Protein 1IX2 (pdb70)

Solvent-accessible surface area: 11248 Å² total

CATH classification: 2.60.40.1220

Structure (mmCIF, N/CA/C/O backbone):
data_1IX2
#
_entry.id   1IX2
#
_cell.length_a   107.650
_cell.length_b   107.650
_cell.length_c   107.650
_cell.angle_alpha   90.00
_cell.angle_beta   90.00
_cell.angle_gamma   90.00
#
_symmetry.space_group_name_H-M   'I 2 3'
#
loop_
_entity.id
_entity.type
_entity.pdbx_description
1 polymer 'PcoC copper resistance protein'
2 water water
#
loop_
_atom_site.group_PDB
_atom_site.id
_atom_site.type_symbol
_atom_site.label_atom_id
_atom_site.label_alt_id
_atom_site.label_comp_id
_atom_site.label_asym_id
_atom_site.label_entity_id
_atom_site.label_seq_id
_atom_site.pdbx_PDB_ins_code
_atom_site.Cartn_x
_atom_site.Cartn_y
_atom_site.Cartn_z
_atom_site.occupancy
_atom_site.B_iso_or_equiv
_atom_site.auth_seq_id
_atom_site.auth_comp_id
_atom_site.auth_asym_id
_atom_site.auth_atom_id
_atom_site.pdbx_PDB_model_num
ATOM 1 N N . PRO A 1 3 ? 47.261 48.573 8.615 1.00 35.15 3 PRO A N 1
ATOM 2 C CA . PRO A 1 3 ? 47.110 48.402 10.078 1.00 33.71 3 PRO A CA 1
ATOM 3 C C . PRO A 1 3 ? 48.412 47.928 10.723 1.00 32.39 3 PRO A C 1
ATOM 4 O O . PRO A 1 3 ? 48.867 46.814 10.473 1.00 32.55 3 PRO A O 1
ATOM 8 N N . GLU A 1 4 ? 49.008 48.779 11.551 1.00 29.76 4 GLU A N 1
ATOM 9 C CA . GLU A 1 4 ? 50.250 48.437 12.233 1.00 28.69 4 GLU A CA 1
ATOM 10 C C . GLU A 1 4 ? 50.202 48.908 13.683 1.00 25.18 4 GLU A C 1
ATOM 11 O O . GLU A 1 4 ? 49.680 49.983 13.976 1.00 22.77 4 GLU A O 1
ATOM 17 N N . LEU A 1 5 ? 50.739 48.102 14.592 1.00 22.81 5 LEU A N 1
ATOM 18 C CA . LEU A 1 5 ? 50.747 48.467 16.005 1.00 22.45 5 LEU A CA 1
ATOM 19 C C . LEU A 1 5 ? 51.795 49.546 16.274 1.00 23.05 5 LEU A C 1
ATOM 20 O O . LEU A 1 5 ? 52.992 49.301 16.120 1.00 24.60 5 LEU A O 1
ATOM 25 N N . LYS A 1 6 ? 51.344 50.735 16.667 1.00 20.93 6 LYS A N 1
ATOM 26 C CA . LYS A 1 6 ? 52.257 51.838 16.969 1.00 21.03 6 LYS A CA 1
ATOM 27 C C . LYS A 1 6 ? 52.817 51.714 18.377 1.00 21.24 6 LYS A C 1
ATOM 28 O O . LYS A 1 6 ? 54.007 51.933 18.606 1.00 20.90 6 LYS A O 1
ATOM 34 N N . SER A 1 7 ? 51.957 51.375 19.331 1.00 18.19 7 SER A N 1
ATOM 35 C CA . SER A 1 7 ? 52.408 51.218 20.701 1.00 19.01 7 SER A CA 1
ATOM 36 C C . SER A 1 7 ? 51.410 50.431 21.530 1.00 17.89 7 SER A C 1
ATOM 37 O O . SER A 1 7 ? 50.276 50.192 21.113 1.00 16.94 7 SER A O 1
ATOM 40 N N . SER A 1 8 ? 51.848 50.031 22.712 1.00 19.14 8 SER A N 1
ATOM 41 C CA . SER A 1 8 ? 51.000 49.290 23.624 1.00 20.13 8 SER A CA 1
ATOM 42 C C . SER A 1 8 ? 51.368 49.663 25.050 1.00 20.13 8 SER A C 1
ATOM 43 O O . SER A 1 8 ? 52.494 50.086 25.334 1.00 20.15 8 SER A O 1
ATOM 46 N N . VAL A 1 9 ? 50.396 49.535 25.940 1.00 20.20 9 VAL A N 1
ATOM 47 C CA . VAL A 1 9 ? 50.596 49.812 27.354 1.00 20.26 9 VAL A CA 1
ATOM 48 C C . VAL A 1 9 ? 49.869 48.675 28.061 1.00 20.69 9 VAL A C 1
ATOM 49 O O . VAL A 1 9 ? 48.649 48.570 27.969 1.00 20.57 9 VAL A O 1
ATOM 53 N N . PRO A 1 10 ? 50.606 47.790 28.756 1.00 21.17 10 PRO A N 1
ATOM 54 C CA . PRO A 1 10 ? 52.057 47.732 28.959 1.00 21.18 10 PRO A CA 1
ATOM 55 C C . PRO A 1 10 ? 52.869 47.632 27.676 1.00 21.51 10 PRO A C 1
ATOM 56 O O . PRO A 1 10 ? 52.432 47.044 26.686 1.00 20.19 10 PRO A O 1
ATOM 60 N N . GLN A 1 11 ? 54.068 48.199 27.720 1.00 22.30 11 GLN A N 1
ATOM 61 C CA . GLN A 1 11 ? 54.984 48.178 26.593 1.00 24.05 11 GLN A CA 1
ATOM 62 C C . GLN A 1 11 ? 55.543 46.763 26.445 1.00 22.65 11 GLN A C 1
ATOM 63 O O . GLN A 1 11 ? 55.699 46.044 27.433 1.00 22.03 11 GLN A O 1
ATOM 69 N N . ALA A 1 12 ? 55.833 46.362 25.213 1.00 23.55 12 ALA A N 1
ATOM 70 C CA . ALA A 1 12 ? 56.376 45.034 24.956 1.00 23.89 12 ALA A CA 1
ATOM 71 C C . ALA A 1 12 ? 57.660 44.794 25.747 1.00 25.32 12 ALA A C 1
ATOM 72 O O . ALA A 1 12 ? 58.528 45.663 25.821 1.00 24.10 12 ALA A O 1
ATOM 74 N N . ASP A 1 13 ? 57.759 43.609 26.342 1.00 26.14 13 ASP A N 1
ATOM 75 C CA . ASP A 1 13 ? 58.923 43.206 27.123 1.00 28.15 13 ASP A CA 1
ATOM 76 C C . ASP A 1 13 ? 59.116 43.992 28.417 1.00 27.69 13 ASP A C 1
ATOM 77 O O . ASP A 1 13 ? 60.184 43.934 29.028 1.00 29.24 13 ASP A O 1
ATOM 82 N N . SER A 1 1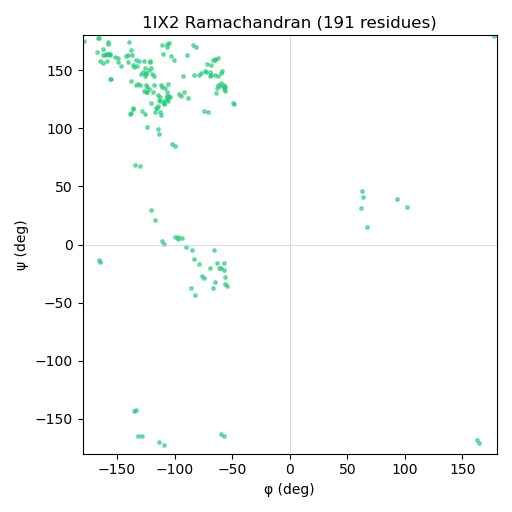4 ? 58.088 44.717 28.843 1.00 26.48 14 SER A N 1
ATOM 83 C CA . SER A 1 14 ? 58.186 45.494 30.072 1.00 25.34 14 SER A CA 1
ATOM 84 C C . SER A 1 14 ? 57.772 44.663 31.280 1.00 24.69 14 SER A C 1
ATOM 85 O O . SER A 1 14 ? 57.149 43.610 31.141 1.00 23.38 14 SER A O 1
ATOM 88 N N . ALA A 1 15 ? 58.139 45.141 32.464 1.00 24.64 15 ALA A N 1
ATOM 89 C CA . ALA A 1 15 ? 57.796 44.481 33.717 1.00 25.91 15 ALA A CA 1
ATOM 90 C C . ALA A 1 15 ? 57.100 45.545 34.555 1.00 27.40 15 ALA A C 1
ATOM 91 O O . ALA A 1 15 ? 57.723 46.523 34.974 1.00 28.62 15 ALA A O 1
ATOM 93 N N . VAL A 1 16 ? 55.807 45.362 34.792 1.00 25.96 16 VAL A N 1
ATOM 94 C CA . VAL A 1 16 ? 55.046 46.344 35.550 1.00 26.02 16 VAL A CA 1
ATOM 95 C C . VAL A 1 16 ? 54.060 45.737 36.530 1.00 24.50 16 VAL A C 1
ATOM 96 O O . VAL A 1 16 ? 53.880 44.522 36.577 1.00 21.35 16 VAL A O 1
ATOM 100 N N . ALA A 1 17 ? 53.429 46.599 37.321 1.00 24.20 17 ALA A N 1
ATOM 101 C CA . ALA A 1 17 ? 52.427 46.152 38.274 1.00 24.49 17 ALA A CA 1
ATOM 102 C C . ALA A 1 17 ? 51.253 45.686 37.423 1.00 23.57 17 ALA A C 1
ATOM 103 O O . ALA A 1 17 ? 51.093 46.136 36.291 1.00 24.09 17 ALA A O 1
ATOM 105 N N . ALA A 1 18 ? 50.437 44.782 37.951 1.00 22.82 18 ALA A N 1
ATOM 106 C CA . ALA A 1 18 ? 49.294 44.284 37.193 1.00 22.16 18 ALA A CA 1
ATOM 107 C C . ALA A 1 18 ? 48.498 45.451 36.608 1.00 22.29 18 ALA A C 1
ATOM 108 O O . ALA A 1 18 ? 48.032 46.323 37.341 1.00 22.94 18 ALA A O 1
ATOM 110 N N . PRO A 1 19 ? 48.342 45.486 35.274 1.00 21.79 19 PRO A N 1
ATOM 111 C CA . PRO A 1 19 ? 47.594 46.565 34.622 1.00 21.45 19 PRO A CA 1
ATOM 112 C C . PRO A 1 19 ? 46.080 46.397 34.758 1.00 20.97 19 PRO A C 1
ATOM 113 O O . PRO A 1 19 ? 45.575 45.276 34.812 1.00 22.57 19 PRO A O 1
ATOM 117 N N . GLU A 1 20 ? 45.362 47.514 34.824 1.00 20.53 20 GLU A N 1
ATOM 118 C CA . GLU A 1 20 ? 43.912 47.462 34.932 1.00 20.67 20 GLU A CA 1
ATOM 119 C C . GLU A 1 20 ? 43.341 47.124 33.565 1.00 19.71 20 GLU A C 1
ATOM 120 O O . GLU A 1 20 ? 42.261 46.554 33.449 1.00 19.29 20 GLU A O 1
ATOM 126 N N . LYS A 1 21 ? 44.088 47.482 32.529 1.00 19.71 21 LYS A N 1
ATOM 127 C CA . LYS A 1 21 ? 43.688 47.205 31.161 1.00 20.15 21 LYS A CA 1
ATOM 128 C C . LYS A 1 21 ? 44.903 47.270 30.250 1.00 18.87 21 LYS A C 1
ATOM 129 O O . LYS A 1 21 ? 45.948 47.805 30.628 1.00 18.29 21 LYS A O 1
ATOM 135 N N . ILE A 1 22 ? 44.766 46.700 29.060 1.00 16.82 22 ILE A N 1
ATOM 136 C CA . ILE A 1 22 ? 45.844 46.698 28.085 1.00 16.94 22 ILE A CA 1
ATOM 137 C C . ILE A 1 22 ? 45.393 47.559 26.918 1.00 16.77 22 ILE A C 1
ATOM 138 O O . ILE A 1 22 ? 44.346 47.309 26.334 1.00 16.19 22 ILE A O 1
ATOM 143 N N . GLN A 1 23 ? 46.188 48.571 26.585 1.00 16.01 23 GLN A N 1
ATOM 144 C CA . GLN A 1 23 ? 45.858 49.468 25.485 1.00 16.90 23 GLN A CA 1
ATOM 145 C C . GLN A 1 23 ? 46.705 49.177 24.254 1.00 15.40 23 GLN A C 1
ATOM 146 O O . GLN A 1 23 ? 47.933 49.114 24.337 1.00 17.17 23 GLN A O 1
ATOM 152 N N . LEU A 1 24 ? 46.036 48.987 23.119 1.00 13.89 24 LEU A N 1
ATOM 153 C CA . LEU A 1 24 ? 46.701 48.720 21.849 1.00 14.50 24 LEU A CA 1
ATOM 154 C C . LEU A 1 24 ? 46.418 49.897 20.921 1.00 14.65 24 LEU A C 1
ATOM 155 O O . LEU A 1 24 ? 45.269 50.151 20.571 1.00 15.83 24 LEU A O 1
ATOM 160 N N . ASN A 1 25 ? 47.470 50.604 20.522 1.00 15.12 25 ASN A N 1
ATOM 161 C CA . ASN A 1 25 ? 47.325 51.771 19.655 1.00 15.18 25 ASN A CA 1
ATOM 162 C C . ASN A 1 25 ? 47.852 51.493 18.258 1.00 16.26 25 ASN A C 1
ATOM 163 O O . ASN A 1 25 ? 49.025 51.160 18.084 1.00 17.18 25 ASN A O 1
ATOM 168 N N . PHE A 1 26 ? 46.982 51.634 17.263 1.00 15.05 26 PHE A N 1
ATOM 169 C CA . PHE A 1 26 ? 47.363 51.374 15.879 1.00 16.38 26 PHE A CA 1
ATOM 170 C C . PHE A 1 26 ? 47.534 52.622 15.016 1.00 18.27 26 PHE A C 1
ATOM 171 O O . PHE A 1 26 ? 47.180 53.732 15.418 1.00 17.34 26 PHE A O 1
ATOM 179 N N . SER A 1 27 ? 48.084 52.417 13.823 1.00 20.16 27 SER A N 1
ATOM 180 C CA . SER A 1 27 ? 48.353 53.500 12.884 1.00 21.66 27 SER A CA 1
ATOM 181 C C . SER A 1 27 ? 47.143 54.005 12.104 1.00 23.75 27 SER A C 1
ATOM 182 O O . SER A 1 27 ? 47.190 55.090 11.521 1.00 24.93 27 SER A O 1
ATOM 185 N N . GLU A 1 28 ? 46.069 53.223 12.081 1.00 23.52 28 GLU A N 1
ATOM 186 C CA . GLU A 1 28 ? 44.867 53.618 11.358 1.00 24.46 28 GLU A CA 1
ATOM 187 C C . GLU A 1 28 ? 43.613 53.327 12.167 1.00 23.29 28 GLU A C 1
ATOM 188 O O . GLU A 1 28 ? 43.648 52.559 13.128 1.00 21.19 28 GLU A O 1
ATOM 194 N N . ASN A 1 29 ? 42.506 53.949 11.778 1.00 22.22 29 ASN A N 1
ATOM 195 C CA . ASN A 1 29 ? 41.245 53.743 12.475 1.00 21.94 29 ASN A CA 1
ATOM 196 C C . ASN A 1 29 ? 40.821 52.292 12.330 1.00 20.94 29 ASN A C 1
ATOM 197 O O . ASN A 1 29 ? 40.794 51.744 11.227 1.00 22.19 29 ASN A O 1
ATOM 202 N N . LEU A 1 30 ? 40.487 51.679 13.458 1.00 20.94 30 LEU A N 1
ATOM 203 C CA . LEU A 1 30 ? 40.089 50.282 13.489 1.00 20.28 30 LEU A CA 1
ATOM 204 C C . LEU A 1 30 ? 38.641 49.984 13.161 1.00 21.32 30 LEU A C 1
ATOM 205 O O . LEU A 1 30 ? 37.739 50.757 13.478 1.00 23.47 30 LEU A O 1
ATOM 210 N N . THR A 1 31 ? 38.439 48.845 12.514 1.00 17.77 31 THR A N 1
ATOM 211 C CA . THR A 1 31 ? 37.103 48.351 12.225 1.00 18.35 31 THR A CA 1
ATOM 212 C C . THR A 1 31 ? 37.056 47.306 13.331 1.00 16.87 31 THR A C 1
ATOM 213 O O . THR A 1 31 ? 37.424 46.147 13.134 1.00 16.47 31 THR A O 1
ATOM 217 N N . VAL A 1 32 ? 36.642 47.750 14.511 1.00 17.73 32 VAL A N 1
ATOM 218 C CA . VAL A 1 32 ? 36.598 46.904 15.693 1.00 17.10 32 VAL A CA 1
ATOM 219 C C . VAL A 1 32 ? 35.775 45.625 15.572 1.00 16.35 32 VAL A C 1
ATOM 220 O O . VAL A 1 32 ? 36.144 44.604 16.146 1.00 17.48 32 VAL A O 1
ATOM 224 N N . LYS A 1 33 ? 34.682 45.663 14.817 1.00 16.91 33 LYS A N 1
ATOM 225 C CA . LYS A 1 33 ? 33.840 44.478 14.667 1.00 17.25 33 LYS A CA 1
ATOM 226 C C . LYS A 1 33 ? 34.578 43.306 14.018 1.00 17.78 33 LYS A C 1
ATOM 227 O O . LYS A 1 33 ? 34.163 42.154 14.152 1.00 18.96 33 LYS A O 1
ATOM 233 N N . PHE A 1 34 ? 35.671 43.607 13.320 1.00 17.11 34 PHE A N 1
ATOM 234 C CA . PHE A 1 34 ? 36.478 42.594 12.641 1.00 17.68 34 PHE A CA 1
ATOM 235 C C . PHE A 1 34 ? 37.821 42.395 13.344 1.00 17.84 34 PHE A C 1
ATOM 236 O O . PHE A 1 34 ? 38.644 41.590 12.900 1.00 19.78 34 PHE A O 1
ATOM 244 N N . SER A 1 35 ? 38.044 43.131 14.430 1.00 16.49 35 SER A N 1
ATOM 245 C CA . SER A 1 35 ? 39.301 43.041 15.165 1.00 17.96 35 SER A CA 1
ATOM 246 C C . SER A 1 35 ? 39.128 42.255 16.458 1.00 18.29 35 SER A C 1
ATOM 247 O O . SER A 1 35 ? 38.011 41.885 16.825 1.00 20.09 35 SER A O 1
ATOM 250 N N . GLY A 1 36 ? 40.234 41.994 17.148 1.00 17.49 36 GLY A N 1
ATOM 251 C CA . GLY A 1 36 ? 40.144 41.252 18.392 1.00 16.90 36 GLY A CA 1
ATOM 252 C C . GLY A 1 36 ? 41.482 41.072 19.074 1.00 16.33 36 GLY A C 1
ATOM 253 O O . GLY A 1 36 ? 42.521 41.454 18.541 1.00 16.73 36 GLY A O 1
ATOM 254 N N . ALA A 1 37 ? 41.454 40.488 20.266 1.00 16.53 37 ALA A N 1
ATOM 255 C CA . ALA A 1 37 ? 42.677 40.258 21.014 1.00 17.65 37 ALA A CA 1
ATOM 256 C C . ALA A 1 37 ? 42.432 39.225 22.099 1.00 18.70 37 ALA A C 1
ATOM 257 O O . ALA A 1 37 ? 41.297 39.017 22.536 1.00 20.39 37 ALA A O 1
ATOM 259 N N . LYS A 1 38 ? 43.503 38.561 22.513 1.00 18.24 38 LYS A N 1
ATOM 260 C CA . LYS A 1 38 ? 43.409 37.564 23.566 1.00 20.10 38 LYS A CA 1
ATOM 261 C C . LYS A 1 38 ? 44.626 37.692 24.470 1.00 18.74 38 LYS A C 1
ATOM 262 O O . LYS A 1 38 ? 45.667 38.219 24.067 1.00 18.98 38 LYS A O 1
ATOM 268 N N . LEU A 1 39 ? 44.476 37.221 25.701 1.00 17.52 39 LEU A N 1
ATOM 269 C CA . LEU A 1 39 ? 45.534 37.288 26.693 1.00 16.09 39 LEU A CA 1
ATOM 270 C C . LEU A 1 39 ? 45.806 35.889 27.221 1.00 16.75 39 LEU A C 1
ATOM 271 O O . LEU A 1 39 ? 44.872 35.132 27.487 1.00 17.24 39 LEU A O 1
ATOM 276 N N . THR A 1 40 ? 47.084 35.551 27.369 1.00 14.19 40 THR A N 1
ATOM 277 C CA . THR A 1 40 ? 47.470 34.232 27.867 1.00 15.27 40 THR A CA 1
ATOM 278 C C . THR A 1 40 ? 48.577 34.357 28.908 1.00 14.98 40 THR A C 1
ATOM 279 O O . THR A 1 40 ? 49.512 35.139 28.729 1.00 15.98 40 THR A O 1
ATOM 291 N N . THR A 1 42 ? 51.614 32.757 30.123 1.00 15.48 42 THR A N 1
ATOM 292 C CA . THR A 1 42 ? 52.538 31.717 29.686 1.00 16.59 42 THR A CA 1
ATOM 293 C C . THR A 1 42 ? 53.487 31.212 30.761 1.00 16.72 42 THR A C 1
ATOM 294 O O . THR A 1 42 ? 54.128 30.177 30.586 1.00 19.88 42 THR A O 1
ATOM 298 N N . GLY A 1 43 ? 53.574 31.936 31.871 1.00 16.75 43 GLY A N 1
ATOM 299 C CA . GLY A 1 43 ? 54.454 31.523 32.948 1.00 16.91 43 GLY A CA 1
ATOM 300 C C . GLY A 1 43 ? 54.051 32.114 34.281 1.00 15.24 43 GLY A C 1
ATOM 301 O O . GLY A 1 43 ? 53.483 33.200 34.341 1.00 16.08 43 GLY A O 1
ATOM 310 N N . LYS A 1 45 ? 55.332 31.623 38.746 1.00 16.23 45 LYS A N 1
ATOM 311 C CA . LYS A 1 45 ? 56.109 30.896 39.742 1.00 19.37 45 LYS A CA 1
ATOM 312 C C . LYS A 1 45 ? 55.228 29.797 40.324 1.00 18.71 45 LYS A C 1
ATOM 313 O O . LYS A 1 45 ? 54.074 30.042 40.689 1.00 19.93 45 LYS A O 1
ATOM 319 N N . GLY A 1 46 ? 55.767 28.581 40.385 1.00 17.05 46 GLY A N 1
ATOM 320 C CA . GLY A 1 46 ? 55.014 27.464 40.926 1.00 18.12 46 GLY A CA 1
ATOM 321 C C . GLY A 1 46 ? 54.262 26.653 39.889 1.00 17.21 46 GLY A C 1
ATOM 322 O O . GLY A 1 46 ? 53.744 25.578 40.190 1.00 17.75 46 GLY A O 1
ATOM 331 N 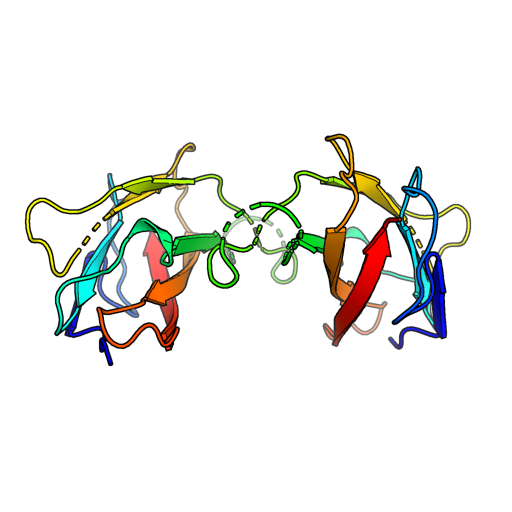N . SER A 1 48 ? 54.064 24.827 35.881 1.00 15.84 48 SER A N 1
ATOM 332 C CA . SER A 1 48 ? 54.898 24.211 34.852 1.00 17.57 48 SER A CA 1
ATOM 333 C C . SER A 1 48 ? 55.128 25.216 33.728 1.00 18.91 48 SER A C 1
ATOM 334 O O . SER A 1 48 ? 54.391 26.193 33.599 1.00 20.30 48 SER A O 1
ATOM 337 N N . SER A 1 49 ? 56.141 24.962 32.907 1.00 20.36 49 SER A N 1
ATOM 338 C CA . SER A 1 49 ? 56.465 25.837 31.782 1.00 21.62 49 SER A CA 1
ATOM 339 C C . SER A 1 49 ? 55.723 25.403 30.522 1.00 21.29 49 SER A C 1
ATOM 340 O O . SER A 1 49 ? 55.820 26.055 29.483 1.00 23.94 49 SER A O 1
ATOM 343 N N . HIS A 1 50 ? 54.969 24.315 30.615 1.00 19.22 50 HIS A N 1
ATOM 344 C CA . HIS A 1 50 ? 54.268 23.799 29.445 1.00 18.15 50 HIS A CA 1
ATOM 345 C C . HIS A 1 50 ? 52.751 23.802 29.533 1.00 17.95 50 HIS A C 1
ATOM 346 O O . HIS A 1 50 ? 52.080 23.065 28.807 1.00 16.92 50 HIS A O 1
ATOM 353 N N . SER A 1 51 ? 52.207 24.636 30.412 1.00 17.22 51 SER A N 1
ATOM 354 C CA . SER A 1 51 ? 50.762 24.718 30.558 1.00 17.89 51 SER A CA 1
ATOM 355 C C . SER A 1 51 ? 50.262 26.161 30.511 1.00 18.24 51 SER A C 1
ATOM 356 O O . SER A 1 51 ? 49.792 26.694 31.513 1.00 18.03 51 SER A O 1
ATOM 359 N N . PRO A 1 52 ? 50.368 26.816 29.344 1.00 17.64 52 PRO A N 1
ATOM 360 C CA . PRO A 1 52 ? 49.903 28.202 29.218 1.00 18.06 52 PRO A CA 1
ATOM 361 C C . PRO A 1 52 ? 48.409 28.284 29.541 1.00 17.94 52 PRO A C 1
ATOM 362 O O . PRO A 1 52 ? 47.625 27.429 29.115 1.00 20.46 52 PRO A O 1
ATOM 374 N N . PRO A 1 54 ? 44.836 30.409 29.348 1.00 18.74 54 PRO A N 1
ATOM 375 C CA . PRO A 1 54 ? 44.162 31.545 28.715 1.00 18.94 54 PRO A CA 1
ATOM 376 C C . PRO A 1 54 ? 43.590 32.408 29.843 1.00 18.22 54 PRO A C 1
ATOM 377 O O . PRO A 1 54 ? 43.226 31.890 30.905 1.00 19.15 54 PRO A O 1
ATOM 381 N N . VAL A 1 55 ? 43.523 33.715 29.622 1.00 16.59 55 VAL A N 1
ATOM 382 C CA . VAL A 1 55 ? 42.985 34.634 30.616 1.00 15.96 55 VAL A CA 1
ATOM 383 C C . VAL A 1 55 ? 41.730 35.276 30.038 1.00 15.09 55 VAL A C 1
ATOM 384 O O . VAL A 1 55 ? 41.797 35.963 29.021 1.00 17.26 55 VAL A O 1
ATOM 388 N N . ALA A 1 56 ? 40.587 35.038 30.671 1.00 16.01 56 ALA A N 1
ATOM 389 C CA . ALA A 1 56 ? 39.336 35.611 30.187 1.00 16.47 56 ALA A CA 1
ATOM 390 C C . ALA A 1 56 ? 39.471 37.124 30.133 1.00 16.19 56 ALA A C 1
ATOM 391 O O . ALA A 1 56 ? 39.986 37.743 31.060 1.00 16.73 56 ALA A O 1
ATOM 393 N N . ALA A 1 57 ? 39.005 37.716 29.042 1.00 17.62 57 ALA A N 1
ATOM 394 C CA . ALA A 1 57 ? 39.088 39.158 28.880 1.00 17.80 57 ALA A CA 1
ATOM 395 C C . ALA A 1 57 ? 38.022 39.643 27.918 1.00 18.42 57 ALA A C 1
ATOM 396 O O . ALA A 1 57 ? 37.432 38.858 27.176 1.00 20.86 57 ALA A O 1
ATOM 398 N N . LYS A 1 58 ? 37.763 40.942 27.950 1.00 18.78 58 LYS A N 1
ATOM 399 C CA . LYS A 1 58 ? 36.794 41.533 27.046 1.00 17.76 58 LYS A CA 1
ATOM 400 C C . LYS A 1 58 ? 37.515 42.652 26.312 1.00 16.29 58 LYS A C 1
ATOM 401 O O . LYS A 1 58 ? 38.415 43.285 26.859 1.00 18.95 58 LYS A O 1
ATOM 407 N N . VAL A 1 59 ? 37.140 42.865 25.060 1.00 17.02 59 VAL A N 1
ATOM 408 C CA . VAL A 1 59 ? 37.762 43.899 24.250 1.00 18.02 59 VAL A CA 1
ATOM 409 C C . VAL A 1 59 ? 36.749 44.996 23.993 1.00 17.42 59 VAL A C 1
ATOM 410 O O . VAL A 1 59 ? 35.583 44.722 23.716 1.00 19.20 59 VAL A O 1
ATOM 414 N N . ALA A 1 60 ? 37.200 46.240 24.094 1.00 15.33 60 ALA A N 1
ATOM 415 C CA . ALA A 1 60 ? 36.319 47.373 23.873 1.00 15.10 60 ALA A CA 1
ATOM 416 C C . ALA A 1 60 ? 37.011 48.408 23.010 1.00 14.36 60 ALA A C 1
ATOM 417 O O . ALA A 1 60 ? 38.238 48.490 22.986 1.00 13.71 60 ALA A O 1
ATOM 419 N N . PRO A 1 61 ? 36.230 49.202 22.271 1.00 14.03 61 PRO A N 1
ATOM 420 C CA . PRO A 1 61 ? 36.821 50.235 21.417 1.00 13.75 61 PRO A CA 1
ATOM 421 C C . PRO A 1 61 ? 37.433 51.328 22.294 1.00 14.35 61 PRO A C 1
ATOM 422 O O . PRO A 1 61 ? 36.913 51.646 23.367 1.00 14.47 61 PRO A O 1
ATOM 426 N N . GLY A 1 62 ? 38.538 51.909 21.846 1.00 14.36 62 GLY A N 1
ATOM 427 C CA . GLY A 1 62 ? 39.163 52.947 22.642 1.00 14.25 62 GLY A CA 1
ATOM 428 C C . GLY A 1 62 ? 38.530 54.312 22.474 1.00 15.02 62 GLY A C 1
ATOM 429 O O . GLY A 1 62 ? 37.683 54.516 21.601 1.00 15.92 62 GLY A O 1
ATOM 430 N N . ALA A 1 63 ? 38.934 55.248 23.327 1.00 15.78 63 ALA A N 1
ATOM 431 C CA . ALA A 1 63 ? 38.434 56.615 23.248 1.00 16.06 63 ALA A CA 1
ATOM 432 C C . ALA A 1 63 ? 38.934 57.192 21.923 1.00 17.07 63 ALA A C 1
ATOM 433 O O . ALA A 1 63 ? 38.268 58.018 21.298 1.00 18.28 63 ALA A O 1
ATOM 435 N N . ASP A 1 64 ? 40.117 56.742 21.510 1.00 17.19 64 ASP A N 1
ATOM 436 C CA . ASP A 1 64 ? 40.732 57.140 20.241 1.00 18.49 64 ASP A CA 1
ATOM 437 C C . ASP A 1 64 ? 40.323 56.005 19.300 1.00 18.38 64 ASP A C 1
ATOM 438 O O . ASP A 1 64 ? 40.502 54.833 19.635 1.00 16.83 64 ASP A O 1
ATOM 443 N N . PRO A 1 65 ? 39.765 56.329 18.122 1.00 16.86 65 PRO A N 1
ATOM 444 C CA . PRO A 1 65 ? 39.341 55.289 17.176 1.00 16.34 65 PRO A CA 1
ATOM 445 C C . PRO A 1 65 ? 40.443 54.431 16.566 1.00 16.61 65 PRO A C 1
ATOM 446 O O . PRO A 1 65 ? 40.165 53.473 15.838 1.00 16.47 65 PRO A O 1
ATOM 450 N N . LYS A 1 66 ? 41.693 54.765 16.864 1.00 15.25 66 LYS A N 1
ATOM 451 C CA . LYS A 1 66 ? 42.805 53.980 16.344 1.00 15.26 66 LYS A CA 1
ATOM 452 C C . LYS A 1 66 ? 43.248 52.971 17.396 1.00 15.86 66 LYS A C 1
ATOM 453 O O . LYS A 1 66 ? 44.231 52.259 17.215 1.00 16.50 66 LYS A O 1
ATOM 459 N N . SER A 1 67 ? 42.504 52.891 18.492 1.00 14.04 67 SER A N 1
ATOM 460 C CA . SER A 1 67 ? 42.881 51.973 19.554 1.00 16.42 67 SER A CA 1
ATOM 461 C C . SER A 1 67 ? 41.759 51.104 20.082 1.00 15.06 67 SER A C 1
ATOM 462 O O . SER A 1 67 ? 40.580 51.353 19.838 1.00 15.55 67 SER A O 1
ATOM 473 N N . VAL A 1 69 ? 41.007 48.437 23.745 1.00 13.99 69 VAL A N 1
ATOM 474 C CA . VAL A 1 69 ? 41.520 48.078 25.051 1.00 15.96 69 VAL A CA 1
ATOM 475 C C . VAL A 1 69 ? 41.062 46.696 25.463 1.00 15.87 69 VAL A C 1
ATOM 476 O O . VAL A 1 69 ? 39.942 46.288 25.164 1.00 17.94 69 VAL A O 1
ATOM 480 N N . ILE A 1 70 ? 41.952 45.969 26.127 1.00 15.87 70 ILE A N 1
ATOM 481 C CA . ILE A 1 70 ? 41.633 44.632 26.609 1.00 16.68 70 ILE A CA 1
ATOM 482 C C . ILE A 1 70 ? 41.448 44.765 28.110 1.00 17.28 70 ILE A C 1
ATOM 483 O O . ILE A 1 70 ? 42.342 45.242 28.806 1.00 17.06 70 ILE A O 1
ATOM 488 N N . ILE A 1 71 ? 40.285 44.361 28.608 1.00 15.66 71 ILE A N 1
ATOM 489 C CA . ILE A 1 71 ? 40.023 44.439 30.038 1.00 16.00 71 ILE A CA 1
ATOM 490 C C . ILE A 1 71 ? 39.940 43.011 30.561 1.00 15.09 71 ILE A C 1
ATOM 491 O O . ILE A 1 71 ? 39.016 42.271 30.226 1.00 16.46 71 ILE A O 1
ATOM 496 N N . PRO A 1 72 ? 40.925 42.597 31.369 1.00 15.93 72 PRO A N 1
ATOM 497 C CA . PRO A 1 72 ? 40.900 41.234 31.902 1.00 16.72 72 PRO A CA 1
ATOM 498 C C . PRO A 1 72 ? 39.672 41.008 32.776 1.00 16.77 72 PRO A C 1
ATOM 499 O O . PRO A 1 72 ? 39.213 41.924 33.464 1.00 16.76 72 PRO A O 1
ATOM 503 N N . ARG A 1 73 ? 39.135 39.793 32.730 1.00 15.79 73 ARG A N 1
ATOM 504 C CA . ARG A 1 73 ? 37.976 39.443 33.541 1.00 16.90 73 ARG A CA 1
ATOM 505 C C . ARG A 1 73 ? 38.405 38.680 34.790 1.00 17.51 73 ARG A C 1
ATOM 506 O O . ARG A 1 73 ? 37.572 38.184 35.544 1.00 16.96 73 ARG A O 1
ATOM 514 N N . GLU A 1 74 ? 39.712 38.579 34.996 1.00 18.16 74 GLU A N 1
ATOM 515 C CA . GLU A 1 74 ? 40.251 37.911 36.173 1.00 19.52 74 GLU A CA 1
ATOM 516 C C . GLU A 1 74 ? 41.488 38.653 36.656 1.00 20.36 74 GLU A C 1
ATOM 517 O O . GLU A 1 74 ? 42.059 39.465 35.924 1.00 20.56 74 GLU A O 1
ATOM 523 N N . PRO A 1 75 ? 41.901 38.416 37.910 1.00 20.55 75 PRO A N 1
ATOM 524 C CA . PRO A 1 75 ? 43.092 39.102 38.419 1.00 20.80 75 PRO A CA 1
ATOM 525 C C . PRO A 1 75 ? 44.292 38.628 37.611 1.00 20.87 75 PRO A C 1
ATOM 526 O O . PRO A 1 75 ? 44.243 37.565 36.990 1.00 23.01 75 PRO A O 1
ATOM 530 N N . LEU A 1 76 ? 45.361 39.414 37.604 1.00 19.56 76 LEU A N 1
ATOM 531 C CA . LEU A 1 76 ? 46.562 39.021 36.882 1.00 18.98 76 LEU A CA 1
ATOM 532 C C . LEU A 1 76 ? 47.701 38.778 37.869 1.00 18.09 76 LEU A C 1
ATOM 533 O O . LEU A 1 76 ? 48.345 39.724 38.329 1.00 19.61 76 LEU A O 1
ATOM 538 N N . PRO A 1 77 ? 47.960 37.504 38.213 1.00 19.33 77 PRO A N 1
ATOM 539 C CA . PRO A 1 77 ? 49.035 37.156 39.150 1.00 19.00 77 PRO A CA 1
ATOM 540 C C . PRO A 1 77 ? 50.390 37.570 38.590 1.00 18.53 77 PRO A C 1
ATOM 541 O O . PRO A 1 77 ? 50.527 37.793 37.388 1.00 17.40 77 PRO A O 1
ATOM 545 N N . ALA A 1 78 ? 51.389 37.681 39.459 1.00 17.44 78 ALA A N 1
ATOM 546 C CA . ALA A 1 78 ? 52.725 38.014 38.993 1.00 18.53 78 ALA A CA 1
ATOM 547 C C . ALA A 1 78 ? 53.066 36.867 38.052 1.00 17.77 78 ALA A C 1
ATOM 548 O O . ALA A 1 78 ? 52.791 35.704 38.355 1.00 18.22 78 ALA A O 1
ATOM 550 N N . GLY A 1 79 ? 53.649 37.188 36.905 1.00 17.75 79 GLY A N 1
ATOM 551 C CA . GLY A 1 79 ? 53.985 36.154 35.948 1.00 17.30 79 GLY A CA 1
ATOM 552 C C . GLY A 1 79 ? 54.229 36.731 34.570 1.00 17.15 79 GLY A C 1
ATOM 553 O O . GLY A 1 79 ? 54.345 37.944 34.412 1.00 17.15 79 GLY A O 1
ATOM 554 N N . THR A 1 80 ? 54.300 35.860 33.571 1.00 16.42 80 THR A N 1
ATOM 555 C CA . THR A 1 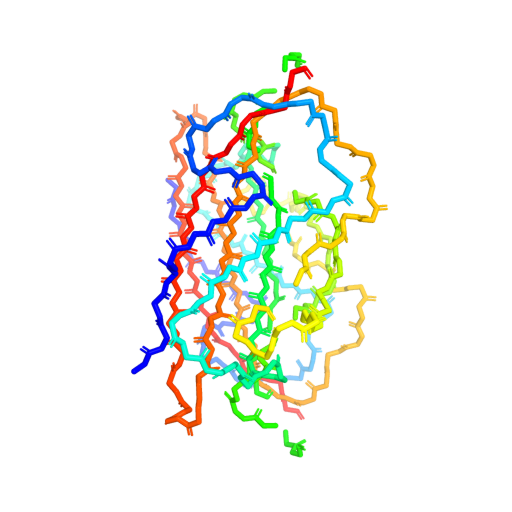80 ? 54.553 36.290 32.201 1.00 17.94 80 THR A CA 1
ATOM 556 C C . THR A 1 80 ? 53.300 36.142 31.348 1.00 16.62 80 THR A C 1
ATOM 557 O O . THR A 1 80 ? 52.615 35.119 31.407 1.00 16.71 80 THR A O 1
ATOM 561 N N . TYR A 1 81 ? 53.011 37.170 30.557 1.00 15.27 81 TYR A N 1
ATOM 562 C CA . TYR A 1 81 ? 51.827 37.175 29.706 1.00 15.49 81 TYR A CA 1
ATOM 563 C C . TYR A 1 81 ? 52.104 37.438 28.240 1.00 15.51 81 TYR A C 1
ATOM 564 O O . TYR A 1 81 ? 53.068 38.112 27.885 1.00 18.74 81 TYR A O 1
ATOM 573 N N . ARG A 1 82 ? 51.238 36.901 27.389 1.00 14.69 82 ARG A N 1
ATOM 574 C CA . ARG A 1 82 ? 51.364 37.111 25.958 1.00 15.14 82 ARG A CA 1
ATOM 575 C C . ARG A 1 82 ? 50.063 37.691 25.424 1.00 15.48 82 ARG A C 1
ATOM 576 O O . ARG A 1 82 ? 48.977 37.199 25.737 1.00 14.83 82 ARG A O 1
ATOM 584 N N . VAL A 1 83 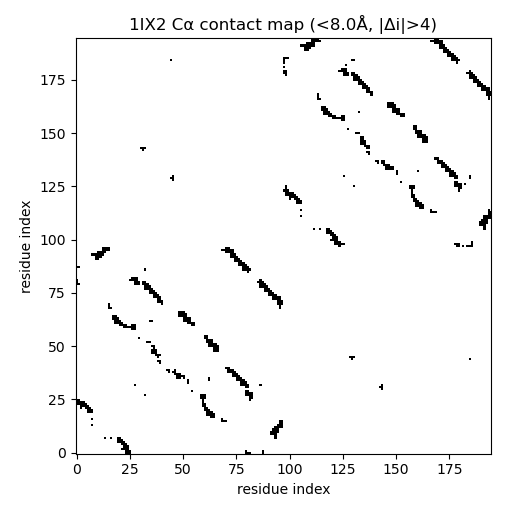? 50.176 38.755 24.638 1.00 14.45 83 VAL A N 1
ATOM 585 C CA . VAL A 1 83 ? 49.011 39.381 24.031 1.00 15.94 83 VAL A CA 1
ATOM 586 C C . VAL A 1 83 ? 49.009 39.038 22.547 1.00 16.45 83 VAL A C 1
ATOM 587 O O . VAL A 1 83 ? 50.011 39.233 21.856 1.00 17.72 83 VAL A O 1
ATOM 591 N N . ASP A 1 84 ? 47.896 38.497 22.069 1.00 16.52 84 ASP A N 1
ATOM 592 C CA . ASP A 1 84 ? 47.753 38.165 20.656 1.00 18.03 84 ASP A CA 1
ATOM 593 C C . ASP A 1 84 ? 46.660 39.089 20.140 1.00 17.68 84 ASP A C 1
ATOM 594 O O . ASP A 1 84 ? 45.590 39.180 20.736 1.00 20.98 84 ASP A O 1
ATOM 599 N N . TRP A 1 85 ? 46.930 39.790 19.045 1.00 16.65 85 TRP A N 1
ATOM 600 C CA . TRP A 1 85 ? 45.942 40.712 18.506 1.00 16.42 85 TRP A CA 1
ATOM 601 C C . TRP A 1 85 ? 45.706 40.541 17.013 1.00 16.74 85 TRP A C 1
ATOM 602 O O . TRP A 1 85 ? 46.543 40.003 16.289 1.00 16.54 85 TRP A O 1
ATOM 613 N N . ARG A 1 86 ? 44.541 41.000 16.577 1.00 15.72 86 ARG A N 1
ATOM 614 C CA . ARG A 1 86 ? 44.119 40.940 15.184 1.00 17.02 86 ARG A CA 1
ATOM 615 C C . ARG A 1 86 ? 43.517 42.310 14.897 1.00 16.40 86 ARG A C 1
ATOM 616 O O . ARG A 1 86 ? 42.538 42.712 15.531 1.00 16.00 86 ARG A O 1
ATOM 624 N N . ALA A 1 87 ? 44.118 43.036 13.963 1.00 15.83 87 ALA A N 1
ATOM 625 C CA . ALA A 1 87 ? 43.631 44.361 13.620 1.00 17.48 87 ALA A CA 1
ATOM 626 C C . ALA A 1 87 ? 43.170 44.433 12.177 1.00 18.64 87 ALA A C 1
ATOM 627 O O . ALA A 1 87 ? 43.821 43.907 11.271 1.00 18.20 87 ALA A O 1
ATOM 629 N N . VAL A 1 88 ? 42.035 45.089 11.975 1.00 18.56 88 VAL A N 1
ATOM 630 C CA . VAL A 1 88 ? 41.475 45.255 10.646 1.00 19.98 88 VAL A CA 1
ATOM 631 C C . VAL A 1 88 ? 41.058 46.707 10.472 1.00 20.88 88 VAL A C 1
ATOM 632 O O . VAL A 1 88 ? 40.497 47.315 11.385 1.00 21.19 88 VAL A O 1
ATOM 636 N N . SER A 1 89 ? 41.356 47.267 9.305 1.00 21.76 89 SER A N 1
ATOM 637 C CA . SER A 1 89 ? 40.995 48.646 9.013 1.00 25.81 89 SER A CA 1
ATOM 638 C C . SER A 1 89 ? 39.951 48.639 7.904 1.00 27.20 89 SER A C 1
ATOM 639 O O . SER A 1 89 ? 39.431 47.585 7.537 1.00 24.08 89 SER A O 1
ATOM 642 N N . SER A 1 90 ? 39.654 49.817 7.369 1.00 30.14 90 SER A N 1
ATOM 643 C CA . SER A 1 90 ? 38.671 49.949 6.304 1.00 34.43 90 SER A CA 1
ATOM 644 C C . SER A 1 90 ? 39.037 49.093 5.095 1.00 35.85 90 SER A C 1
ATOM 645 O O . SER A 1 90 ? 38.176 48.747 4.285 1.00 37.07 90 SER A O 1
ATOM 648 N N . ASP A 1 91 ? 40.316 48.754 4.979 1.00 37.65 91 ASP A N 1
ATOM 649 C CA . ASP A 1 91 ? 40.801 47.943 3.868 1.00 39.51 91 ASP A CA 1
ATOM 650 C C . ASP A 1 91 ? 40.291 46.506 3.964 1.00 38.53 91 ASP A C 1
ATOM 651 O O . ASP A 1 91 ? 40.271 45.775 2.972 1.00 38.27 91 ASP A O 1
ATOM 656 N N . THR A 1 92 ? 39.880 46.109 5.165 1.00 37.30 92 THR A N 1
ATOM 657 C CA . THR A 1 92 ? 39.361 44.768 5.411 1.00 35.69 92 THR A CA 1
ATOM 658 C C . THR A 1 92 ? 40.416 43.692 5.159 1.00 34.95 92 THR A C 1
ATOM 659 O O . THR A 1 92 ? 40.127 42.642 4.582 1.00 35.60 92 THR A O 1
ATOM 663 N N . HIS A 1 93 ? 41.644 43.965 5.590 1.00 33.13 93 HIS A N 1
ATOM 664 C CA . HIS A 1 93 ? 42.745 43.021 5.431 1.00 32.04 93 HIS A CA 1
ATOM 665 C C . HIS A 1 93 ? 43.327 42.762 6.818 1.00 30.08 93 HIS A C 1
ATOM 666 O O . HIS A 1 93 ? 44.083 43.576 7.344 1.00 30.06 93 HIS A O 1
ATOM 673 N N . PRO A 1 94 ? 42.972 41.622 7.430 1.00 29.01 94 PRO A N 1
ATOM 674 C CA . PRO A 1 94 ? 43.452 41.253 8.767 1.00 27.93 94 PRO A CA 1
ATOM 675 C C . PRO A 1 94 ? 44.967 41.196 8.945 1.00 26.35 94 PRO A C 1
ATOM 676 O O . PRO A 1 94 ? 45.683 40.607 8.134 1.00 26.27 94 PRO A O 1
ATOM 680 N N . ILE A 1 95 ? 45.438 41.819 10.020 1.00 23.93 95 ILE A N 1
ATOM 681 C CA . ILE A 1 95 ? 46.852 41.831 10.369 1.00 23.61 95 ILE A CA 1
ATOM 682 C C . ILE A 1 95 ? 46.940 41.337 11.808 1.00 23.57 95 ILE A C 1
ATOM 683 O O . ILE A 1 95 ? 46.195 41.793 12.672 1.00 22.63 95 ILE A O 1
ATOM 688 N N . THR A 1 96 ? 47.841 40.395 12.056 1.00 22.32 96 THR A N 1
ATOM 689 C CA . THR A 1 96 ? 47.988 39.837 13.391 1.00 22.63 96 THR A CA 1
ATOM 690 C C . THR A 1 96 ? 49.386 40.028 13.952 1.00 22.23 96 THR A C 1
ATOM 691 O O . THR A 1 96 ? 50.352 40.210 13.211 1.00 23.63 96 THR A O 1
ATOM 695 N N . GLY A 1 97 ? 49.479 39.988 15.274 1.00 19.64 97 GLY A N 1
ATOM 696 C CA . GLY A 1 97 ? 50.760 40.144 15.932 1.00 19.43 97 GLY A CA 1
ATOM 697 C C . GLY A 1 97 ? 50.653 39.712 17.377 1.00 18.31 97 GLY A C 1
ATOM 698 O O . GLY A 1 97 ? 49.578 39.328 17.843 1.00 17.32 97 GLY A O 1
ATOM 699 N N . ASN A 1 98 ? 51.771 39.763 18.087 1.00 18.42 98 ASN A N 1
ATOM 700 C CA . ASN A 1 98 ? 51.787 39.386 19.488 1.00 20.13 98 ASN A CA 1
ATOM 701 C C . ASN A 1 98 ? 53.000 39.977 20.180 1.00 19.62 98 ASN A C 1
ATOM 702 O O . ASN A 1 98 ? 53.952 40.421 19.533 1.00 20.36 98 ASN A O 1
ATOM 707 N N . TYR A 1 99 ? 52.951 39.990 21.504 1.00 18.30 99 TYR A N 1
ATOM 708 C CA . TYR A 1 99 ? 54.053 40.494 22.300 1.00 17.89 99 TYR A CA 1
ATOM 709 C C . TYR A 1 99 ? 53.892 39.979 23.719 1.00 18.43 99 TYR A C 1
ATOM 710 O O . TYR A 1 99 ? 52.816 39.517 24.107 1.00 18.44 99 TYR A O 1
ATOM 719 N N . THR A 1 100 ? 54.974 40.043 24.480 1.00 18.05 100 THR A N 1
ATOM 720 C CA . THR A 1 100 ? 54.977 39.565 25.849 1.00 20.03 100 THR A CA 1
ATOM 721 C C . THR A 1 100 ? 55.326 40.676 26.830 1.00 19.21 100 THR A C 1
ATOM 722 O O . THR A 1 100 ? 56.004 41.641 26.484 1.00 20.17 100 THR A O 1
ATOM 726 N N . PHE A 1 101 ? 54.823 40.547 28.050 1.00 17.30 101 PHE A N 1
ATOM 727 C CA . PHE A 1 101 ? 55.145 41.486 29.111 1.00 18.47 101 PHE A CA 1
ATOM 728 C C . PHE A 1 101 ? 55.040 40.715 30.416 1.00 17.37 101 PHE A C 1
ATOM 729 O O . PHE A 1 101 ? 54.445 39.635 30.468 1.00 15.94 101 PHE A O 1
ATOM 737 N N . THR A 1 102 ? 55.644 41.251 31.465 1.00 17.87 102 THR A N 1
ATOM 738 C CA . THR A 1 102 ? 55.636 40.584 32.751 1.00 18.76 102 THR A CA 1
ATOM 739 C C . THR A 1 102 ? 54.942 41.411 33.816 1.00 18.18 102 THR A C 1
ATOM 740 O O . THR A 1 102 ? 55.012 42.638 33.805 1.00 18.17 102 THR A O 1
ATOM 744 N N . VAL A 1 103 ? 54.255 40.731 34.725 1.00 17.20 103 VAL A N 1
ATOM 745 C CA . VAL A 1 103 ? 53.596 41.401 35.835 1.00 17.29 103 VAL A CA 1
ATOM 746 C C . VAL A 1 103 ? 54.444 41.084 37.057 1.00 20.06 103 VAL A C 1
ATOM 747 O O . VAL A 1 103 ? 54.756 39.924 37.319 1.00 19.04 103 VAL A O 1
ATOM 751 N N . LYS A 1 104 ? 54.838 42.122 37.785 1.00 22.73 104 LYS A N 1
ATOM 752 C CA . LYS A 1 104 ? 55.655 41.949 38.977 1.00 29.14 104 LYS A CA 1
ATOM 753 C C . LYS A 1 104 ? 54.845 42.274 40.226 1.00 32.60 104 LYS A C 1
ATOM 754 O O . LYS A 1 104 ? 54.892 41.472 41.183 1.00 34.35 104 LYS A O 1
ATOM 761 N N . HIS B 1 2 ? 57.830 12.619 18.984 1.00 39.08 2 HIS B N 1
ATOM 762 C CA . HIS B 1 2 ? 56.729 13.574 19.297 1.00 38.55 2 HIS B CA 1
ATOM 763 C C . HIS B 1 2 ? 55.410 13.065 18.727 1.00 36.94 2 HIS B C 1
ATOM 764 O O . HIS B 1 2 ? 55.393 12.299 17.763 1.00 37.13 2 HIS B O 1
ATOM 771 N N . PRO B 1 3 ? 54.282 13.483 19.320 1.00 35.53 3 PRO B N 1
ATOM 772 C CA . PRO B 1 3 ? 52.969 13.045 18.839 1.00 34.08 3 PRO B CA 1
ATOM 773 C C . PRO B 1 3 ? 52.601 13.609 17.469 1.00 33.29 3 PRO B C 1
ATOM 774 O O . PRO B 1 3 ? 52.975 14.730 17.121 1.00 32.49 3 PRO B O 1
ATOM 778 N N . GLU B 1 4 ? 51.877 12.810 16.694 1.00 31.84 4 GLU B N 1
ATOM 779 C CA . GLU B 1 4 ? 51.415 13.207 15.372 1.00 30.92 4 GLU B CA 1
ATOM 780 C C . GLU B 1 4 ? 49.932 12.860 15.310 1.00 27.97 4 GLU B C 1
ATOM 781 O O . GLU B 1 4 ? 49.524 11.800 15.780 1.00 25.90 4 GLU B O 1
ATOM 787 N N . LEU B 1 5 ? 49.125 13.751 14.743 1.00 26.64 5 LEU B N 1
ATOM 788 C CA . LEU B 1 5 ? 47.693 13.498 14.644 1.00 25.78 5 LEU B CA 1
ATOM 789 C C . LEU B 1 5 ? 47.434 12.404 13.616 1.00 25.52 5 LEU B C 1
ATOM 790 O O . LEU B 1 5 ? 47.685 12.590 12.426 1.00 27.90 5 LEU B O 1
ATOM 795 N N . LYS B 1 6 ? 46.934 11.264 14.079 1.00 24.29 6 LYS B N 1
ATOM 796 C CA . LYS B 1 6 ? 46.646 10.142 13.196 1.00 24.57 6 LYS B CA 1
ATOM 797 C C . LYS B 1 6 ? 45.263 10.256 12.570 1.00 23.38 6 LYS B C 1
ATOM 798 O O . LYS B 1 6 ? 45.068 9.910 11.404 1.00 23.84 6 LYS B O 1
ATOM 804 N N . SER B 1 7 ? 44.300 10.742 13.347 1.00 21.78 7 SER B N 1
ATOM 805 C CA . SER B 1 7 ? 42.940 10.894 12.852 1.00 19.33 7 SER B CA 1
ATOM 806 C C . SER B 1 7 ? 42.122 11.748 13.803 1.00 18.52 7 SER B C 1
ATOM 807 O O . SER B 1 7 ? 42.528 12.004 14.934 1.00 17.44 7 SER B O 1
ATOM 810 N N . SER B 1 8 ? 40.970 12.197 13.331 1.00 17.10 8 SER B N 1
ATOM 811 C CA . SER B 1 8 ? 40.091 13.012 14.152 1.00 18.00 8 SER B CA 1
ATOM 812 C C . SER B 1 8 ? 38.654 12.762 13.740 1.00 18.15 8 SER B C 1
ATOM 813 O O . SER B 1 8 ? 38.381 12.311 12.628 1.00 18.17 8 SER B O 1
ATOM 816 N N . VAL B 1 9 ? 37.742 13.032 14.662 1.00 18.40 9 VAL B N 1
ATOM 817 C CA . VAL B 1 9 ? 36.322 12.895 14.397 1.00 19.12 9 VAL B CA 1
ATOM 818 C C . VAL B 1 9 ? 35.679 14.107 15.052 1.00 19.93 9 VAL B C 1
ATOM 819 O O . VAL B 1 9 ? 35.674 14.222 16.276 1.00 19.18 9 VAL B O 1
ATOM 823 N N . PRO B 1 10 ? 35.130 15.036 14.250 1.00 18.61 10 PRO B N 1
ATOM 824 C CA . PRO B 1 10 ? 35.044 15.074 12.786 1.00 18.80 10 PRO B CA 1
ATOM 825 C C . PRO B 1 10 ? 36.381 15.067 12.058 1.00 19.20 10 PRO B C 1
ATOM 826 O O . PRO B 1 10 ? 37.378 15.609 12.541 1.00 18.64 10 PRO B O 1
ATOM 830 N N . GLN B 1 11 ? 36.373 14.456 10.879 1.00 19.41 11 GLN B N 1
ATOM 831 C CA . GLN B 1 11 ? 37.543 14.368 10.025 1.00 19.54 11 GLN B CA 1
ATOM 832 C C . GLN B 1 11 ? 37.808 15.733 9.385 1.00 18.66 11 GLN B C 1
ATOM 833 O O . GLN B 1 11 ? 36.882 16.515 9.156 1.00 17.63 11 GLN B O 1
ATOM 839 N N . ALA B 1 12 ? 39.074 16.027 9.112 1.00 17.61 12 ALA B N 1
ATOM 840 C CA . ALA B 1 12 ? 39.428 17.294 8.489 1.00 17.20 12 ALA B CA 1
ATOM 841 C C . ALA B 1 12 ? 38.736 17.438 7.140 1.00 17.95 12 ALA B C 1
ATOM 842 O O . ALA B 1 12 ? 38.645 16.479 6.373 1.00 17.09 12 ALA B O 1
ATOM 844 N N . ASP B 1 13 ? 38.243 18.643 6.869 1.00 18.12 13 ASP B N 1
ATOM 845 C CA . ASP B 1 13 ? 37.570 18.964 5.615 1.00 20.24 13 ASP B CA 1
ATOM 846 C C . ASP B 1 13 ? 36.301 18.174 5.346 1.00 19.53 13 ASP B C 1
ATOM 847 O O . ASP B 1 13 ? 35.963 17.896 4.192 1.00 21.14 13 ASP B O 1
ATOM 852 N N . SER B 1 14 ? 35.592 17.817 6.409 1.00 17.94 14 SER B N 1
ATOM 853 C CA . SER B 1 14 ? 34.355 17.065 6.265 1.00 16.96 14 SER B CA 1
ATOM 854 C C . SER B 1 14 ? 33.170 17.942 6.635 1.00 17.12 14 SER B C 1
ATOM 855 O O . SER B 1 14 ? 33.333 19.002 7.240 1.00 18.04 14 SER B O 1
ATOM 858 N N . ALA B 1 15 ? 31.981 17.498 6.245 1.00 14.83 15 ALA B N 1
ATOM 859 C CA . ALA B 1 15 ? 30.738 18.190 6.571 1.00 14.85 15 ALA B CA 1
ATOM 860 C C . ALA B 1 15 ? 29.954 17.145 7.359 1.00 17.05 15 ALA B C 1
ATOM 861 O O . ALA B 1 15 ? 29.691 16.049 6.858 1.00 17.82 15 ALA B O 1
ATOM 863 N N . VAL B 1 16 ? 29.594 17.477 8.596 1.00 16.12 16 VAL B N 1
ATOM 864 C CA . VAL B 1 16 ? 28.891 16.534 9.457 1.00 16.89 16 VAL B CA 1
ATOM 865 C C . VAL B 1 16 ? 27.751 17.167 10.242 1.00 16.75 16 VAL B C 1
ATOM 866 O O . VAL B 1 16 ? 27.629 18.385 10.314 1.00 16.28 16 VAL B O 1
ATOM 870 N N . ALA B 1 17 ? 26.913 16.323 10.831 1.00 18.90 17 ALA B N 1
ATOM 871 C CA . ALA B 1 17 ? 25.832 16.814 11.669 1.00 20.42 17 ALA B CA 1
ATOM 872 C C . ALA B 1 17 ? 26.594 17.295 12.903 1.00 21.09 17 ALA B C 1
ATOM 873 O O . ALA B 1 17 ? 27.699 16.816 13.165 1.00 22.84 17 ALA B O 1
ATOM 875 N N . ALA B 1 18 ? 26.033 18.237 13.654 1.00 20.18 18 ALA B N 1
ATOM 876 C CA . ALA B 1 18 ? 26.724 18.749 14.838 1.00 20.78 18 ALA B CA 1
ATOM 877 C C . ALA B 1 18 ? 27.258 17.622 15.725 1.00 21.57 18 ALA B C 1
ATOM 878 O O . ALA B 1 18 ? 26.495 16.782 16.205 1.00 23.29 18 ALA B O 1
ATOM 880 N N . PRO B 1 19 ? 28.583 17.588 15.952 1.00 20.44 19 PRO B N 1
ATOM 881 C CA . PRO B 1 19 ? 29.171 16.538 16.792 1.00 20.42 19 PRO B CA 1
ATOM 882 C C . PRO B 1 19 ? 28.982 16.797 18.289 1.00 19.83 19 PRO B C 1
ATOM 883 O O . PRO B 1 19 ? 28.982 17.945 18.731 1.00 20.60 19 PRO B O 1
ATOM 887 N N . GLU B 1 20 ? 28.817 15.727 19.061 1.00 20.12 20 GLU B N 1
ATOM 888 C CA . GLU B 1 20 ? 28.650 15.853 20.505 1.00 20.00 20 GLU B CA 1
ATOM 889 C C . GLU B 1 20 ? 29.990 16.184 21.148 1.00 19.52 20 GLU B C 1
ATOM 890 O O . GLU B 1 20 ? 30.054 16.830 22.193 1.00 18.85 20 GLU B O 1
ATOM 896 N N . LYS B 1 21 ? 31.063 15.729 20.516 1.00 18.56 21 LYS B N 1
ATOM 897 C CA . LYS B 1 21 ? 32.400 16.007 21.003 1.00 19.94 21 LYS B CA 1
ATOM 898 C C . LYS B 1 21 ? 33.354 15.848 19.834 1.00 19.64 21 LYS B C 1
ATOM 899 O O . LYS B 1 21 ? 32.994 15.279 18.797 1.00 19.50 21 LYS B O 1
ATOM 905 N N . ILE B 1 22 ? 34.557 16.379 19.986 1.00 17.02 22 ILE B N 1
ATOM 906 C CA . ILE B 1 22 ? 35.559 16.267 18.939 1.00 18.48 22 ILE B CA 1
ATOM 907 C C . ILE B 1 22 ? 36.661 15.370 19.477 1.00 17.78 22 ILE B C 1
ATOM 908 O O . ILE B 1 22 ? 37.232 15.640 20.533 1.00 18.35 22 ILE B O 1
ATOM 913 N N . GLN B 1 23 ? 36.946 14.293 18.755 1.00 16.71 23 GLN B N 1
ATOM 914 C CA . GLN B 1 23 ? 37.975 13.352 19.172 1.00 18.80 23 GLN B CA 1
ATOM 915 C C . GLN B 1 23 ? 39.253 13.507 18.352 1.00 17.83 23 GLN B C 1
ATOM 916 O O . GLN B 1 23 ? 39.217 13.485 17.119 1.00 17.52 23 GLN B O 1
ATOM 922 N N . LEU 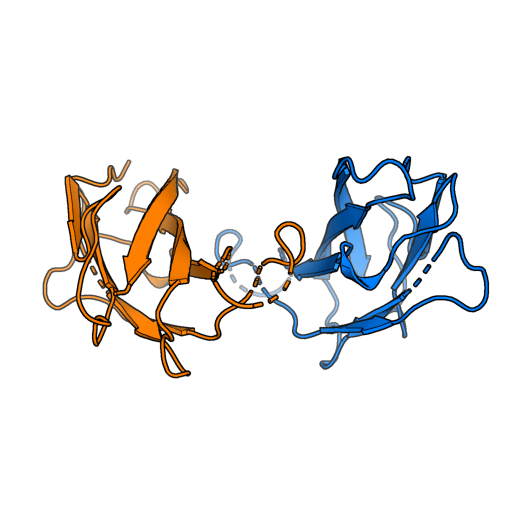B 1 24 ? 40.375 13.673 19.048 1.00 16.61 24 LEU B N 1
ATOM 923 C CA . LEU B 1 24 ? 41.679 13.808 18.406 1.00 15.39 24 LEU B CA 1
ATOM 924 C C . LEU B 1 24 ? 42.526 12.599 18.796 1.00 16.74 24 LEU B C 1
ATOM 925 O O . LEU B 1 24 ? 42.795 12.375 19.977 1.00 15.99 24 LEU B O 1
ATOM 930 N N . ASN B 1 25 ? 42.945 11.825 17.797 1.00 17.59 25 ASN B N 1
ATOM 931 C CA . ASN B 1 25 ? 43.744 10.627 18.033 1.00 17.11 25 ASN B CA 1
ATOM 932 C C . ASN B 1 25 ? 45.183 10.820 17.565 1.00 18.67 25 ASN B C 1
ATOM 933 O O . ASN B 1 25 ? 45.428 11.137 16.403 1.00 19.78 25 ASN B O 1
ATOM 938 N N . PHE B 1 26 ? 46.132 10.619 18.475 1.00 18.59 26 PHE B N 1
ATOM 939 C CA . PHE B 1 26 ? 47.540 10.793 18.144 1.00 19.23 26 PHE B CA 1
ATOM 940 C C . PHE B 1 26 ? 48.328 9.486 18.112 1.00 21.35 26 PHE B C 1
ATOM 941 O O . PHE B 1 26 ? 47.823 8.431 18.494 1.00 21.86 26 PHE B O 1
ATOM 949 N N . SER B 1 27 ? 49.568 9.572 17.643 1.00 23.11 27 SER B N 1
ATOM 950 C CA . SER B 1 27 ? 50.445 8.409 17.516 1.00 23.35 27 SER B CA 1
ATOM 951 C C . SER B 1 27 ? 51.182 8.011 18.791 1.00 25.11 27 SER B C 1
ATOM 952 O O . SER B 1 27 ? 51.763 6.927 18.861 1.00 26.65 27 SER B O 1
ATOM 955 N N . 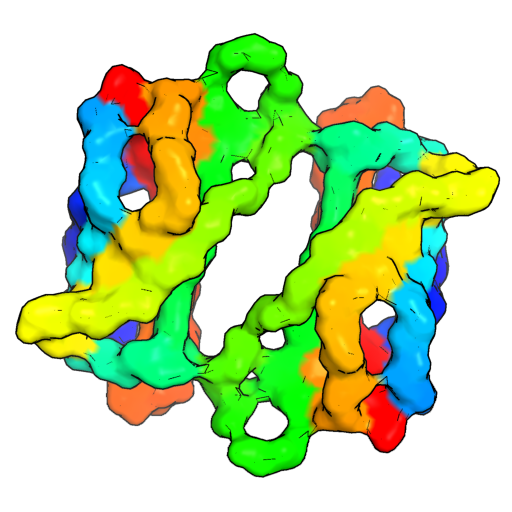GLU B 1 28 ? 51.170 8.882 19.794 1.00 24.15 28 GLU B N 1
ATOM 956 C CA . GLU B 1 28 ? 51.859 8.597 21.049 1.00 25.36 28 GLU B CA 1
ATOM 957 C C . GLU B 1 28 ? 50.965 8.911 22.240 1.00 23.63 28 GLU B C 1
ATOM 958 O O . GLU B 1 28 ? 50.007 9.672 22.121 1.00 22.43 28 GLU B O 1
ATOM 964 N N . ASN B 1 29 ? 51.275 8.316 23.387 1.00 23.14 29 ASN B N 1
ATOM 965 C CA . ASN B 1 29 ? 50.499 8.577 24.590 1.00 22.69 29 ASN B CA 1
ATOM 966 C C . ASN B 1 29 ? 50.662 10.058 24.894 1.00 23.33 29 ASN B C 1
ATOM 967 O O . ASN B 1 29 ? 51.763 10.604 24.796 1.00 22.64 29 ASN B O 1
ATOM 972 N N . LEU B 1 30 ? 49.564 10.706 25.262 1.00 20.86 30 LEU B N 1
ATOM 973 C CA . LEU B 1 30 ? 49.584 12.134 25.545 1.00 21.91 30 LEU B CA 1
ATOM 974 C C . LEU B 1 30 ? 49.815 12.517 26.995 1.00 21.36 30 LEU B C 1
ATOM 975 O O . LEU B 1 30 ? 49.370 11.831 27.916 1.00 24.18 30 LEU B O 1
ATOM 980 N N . THR B 1 31 ? 50.530 13.623 27.178 1.00 19.84 31 THR B N 1
ATOM 981 C CA . THR B 1 31 ? 50.756 14.194 28.495 1.00 18.93 31 THR B CA 1
ATOM 982 C C . THR B 1 31 ? 49.688 15.276 28.443 1.00 18.00 31 THR B C 1
ATOM 983 O O . THR B 1 31 ? 49.942 16.415 28.056 1.00 17.60 31 THR B O 1
ATOM 987 N N . VAL B 1 32 ? 48.472 14.883 28.796 1.00 18.46 32 VAL B N 1
ATOM 988 C CA . VAL B 1 32 ? 47.324 15.774 28.746 1.00 18.43 32 VAL B CA 1
ATOM 989 C C . VAL B 1 32 ? 47.469 17.086 29.508 1.00 17.84 32 VAL B C 1
ATOM 990 O O . VAL B 1 32 ? 46.976 18.118 29.057 1.00 18.67 32 VAL B O 1
ATOM 994 N N . LYS B 1 33 ? 48.153 17.057 30.647 1.00 16.77 33 LYS B N 1
ATOM 995 C CA . LYS B 1 33 ? 48.332 18.269 31.441 1.00 16.45 33 LYS B CA 1
ATOM 996 C C . LYS B 1 33 ? 49.064 19.384 30.689 1.00 16.98 33 LYS B C 1
ATOM 997 O O . LYS B 1 33 ? 48.965 20.553 31.059 1.00 16.74 33 LYS B O 1
ATOM 1003 N N . PHE B 1 34 ? 49.788 19.022 29.632 1.00 15.84 34 PHE B N 1
ATOM 1004 C CA . PHE B 1 34 ? 50.537 19.989 28.829 1.00 16.08 34 PHE B CA 1
ATOM 1005 C C . PHE B 1 34 ? 49.911 20.136 27.445 1.00 16.50 34 PHE B C 1
ATOM 1006 O O . PHE B 1 34 ? 50.429 20.858 26.594 1.00 17.33 34 PHE B O 1
ATOM 1014 N N . SER B 1 35 ? 48.796 19.450 27.226 1.00 16.57 35 SER B N 1
ATOM 1015 C CA . SER B 1 35 ? 48.133 19.493 25.933 1.00 17.03 35 SER B CA 1
ATOM 1016 C C . SER B 1 35 ? 46.862 20.323 26.014 1.00 18.73 35 SER B C 1
ATOM 1017 O O . SER B 1 35 ? 46.452 20.746 27.096 1.00 19.81 35 SER B O 1
ATOM 1020 N N . GLY B 1 36 ? 46.245 20.564 24.865 1.00 18.68 36 GLY B N 1
ATOM 1021 C CA . GLY B 1 36 ? 45.024 21.345 24.862 1.00 18.21 36 GLY B CA 1
ATOM 1022 C C . GLY B 1 36 ? 44.497 21.581 23.468 1.00 17.99 36 GLY B C 1
ATOM 1023 O O . GLY B 1 36 ? 45.084 21.138 22.483 1.00 17.08 36 GLY B O 1
ATOM 1024 N N . ALA B 1 37 ? 43.375 22.281 23.381 1.00 18.70 37 ALA B N 1
ATOM 1025 C CA . ALA B 1 37 ? 42.789 22.577 22.087 1.00 18.61 37 ALA B CA 1
ATOM 1026 C C . ALA B 1 37 ? 41.757 23.674 22.225 1.00 20.10 37 ALA B C 1
ATOM 1027 O O . ALA B 1 37 ? 41.227 23.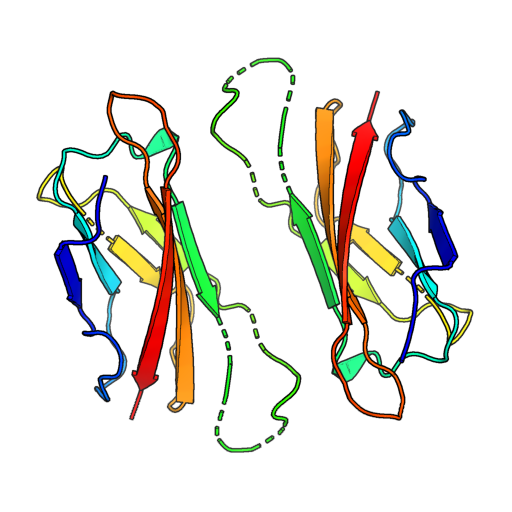914 23.312 1.00 21.85 37 ALA B O 1
ATOM 1029 N N . LYS B 1 38 ? 41.487 24.353 21.119 1.00 19.73 38 LYS B N 1
ATOM 1030 C CA . LYS B 1 38 ? 40.499 25.414 21.118 1.00 20.12 38 LYS B CA 1
ATOM 1031 C C . LYS B 1 38 ? 39.639 25.255 19.879 1.00 17.53 38 LYS B C 1
ATOM 1032 O O . LYS B 1 38 ? 40.070 24.673 18.877 1.00 18.20 38 LYS B O 1
ATOM 1038 N N . LEU B 1 39 ? 38.419 25.768 19.962 1.00 16.52 39 LEU B N 1
ATOM 1039 C CA . LEU B 1 39 ? 37.465 25.686 18.867 1.00 16.02 39 LEU B CA 1
ATOM 1040 C C . LEU B 1 39 ? 37.010 27.095 18.508 1.00 16.00 39 LEU B C 1
ATOM 1041 O O . LEU B 1 39 ? 36.719 27.903 19.388 1.00 15.15 39 LEU B O 1
ATOM 1046 N N . THR B 1 40 ? 36.957 27.384 17.212 1.00 14.85 40 THR B N 1
ATOM 1047 C CA . THR B 1 40 ? 36.544 28.694 16.729 1.00 14.93 40 THR B CA 1
ATOM 1048 C C . THR B 1 40 ? 35.540 28.541 15.592 1.00 14.83 40 THR B C 1
ATOM 1049 O O . THR B 1 40 ? 35.735 27.705 14.710 1.00 15.50 40 THR B O 1
ATOM 1061 N N . THR B 1 42 ? 34.550 29.943 12.460 1.00 13.19 42 THR B N 1
ATOM 1062 C CA . THR B 1 42 ? 35.084 30.898 11.505 1.00 15.03 42 THR B CA 1
ATOM 1063 C C . THR B 1 42 ? 34.081 31.404 10.481 1.00 16.52 42 THR B C 1
ATOM 1064 O O . THR B 1 42 ? 34.326 32.413 9.815 1.00 19.86 42 THR B O 1
ATOM 1068 N N . GLY B 1 43 ? 32.954 30.715 10.357 1.00 14.60 43 GLY B N 1
ATOM 1069 C CA . GLY B 1 43 ? 31.948 31.143 9.402 1.00 15.82 43 GLY B CA 1
ATOM 1070 C C . GLY B 1 43 ? 30.559 30.637 9.728 1.00 15.23 43 GLY B C 1
ATOM 1071 O O . GLY B 1 43 ? 30.401 29.569 10.316 1.00 15.20 43 GLY B O 1
ATOM 1080 N N . LYS B 1 45 ? 26.257 31.255 8.077 1.00 18.35 45 LYS B N 1
ATOM 1081 C CA . LYS B 1 45 ? 25.356 31.995 7.202 1.00 19.85 45 LYS B CA 1
ATOM 1082 C C . LYS B 1 45 ? 24.688 33.107 8.004 1.00 20.05 45 LYS B C 1
ATOM 1083 O O . LYS B 1 45 ? 24.132 32.863 9.074 1.00 20.98 45 LYS B O 1
ATOM 1089 N N . GLY B 1 46 ? 24.755 34.330 7.489 1.00 19.23 46 GLY B N 1
ATOM 1090 C CA . GLY B 1 46 ? 24.152 35.453 8.182 1.00 18.98 46 GLY B CA 1
ATOM 1091 C C . GLY B 1 46 ? 25.168 36.298 8.926 1.00 17.89 46 GLY B C 1
ATOM 1092 O O . GLY B 1 46 ? 24.904 37.455 9.253 1.00 18.02 46 GLY B O 1
ATOM 1101 N N . SER B 1 48 ? 29.174 37.967 9.311 1.00 15.59 48 SER B N 1
ATOM 1102 C CA . SER B 1 48 ? 30.220 38.507 8.458 1.00 17.52 48 SER B CA 1
ATOM 1103 C C . SER B 1 48 ? 31.308 37.465 8.221 1.00 18.49 48 SER B C 1
ATOM 1104 O O . SER B 1 48 ? 31.459 36.522 8.994 1.00 17.83 48 SER B O 1
ATOM 1107 N N . SER B 1 49 ? 32.066 37.644 7.147 1.00 18.86 49 SER B N 1
ATOM 1108 C CA . SER B 1 49 ? 33.144 36.724 6.816 1.00 20.63 49 SER B CA 1
ATOM 1109 C C . SER B 1 49 ? 34.433 37.070 7.560 1.00 20.68 49 SER B C 1
ATOM 1110 O O . SER B 1 49 ? 35.417 36.337 7.474 1.00 23.16 49 SER B O 1
ATOM 1113 N N . HIS B 1 50 ? 34.427 38.177 8.297 1.00 19.31 50 HIS B N 1
ATOM 1114 C CA . HIS B 1 50 ? 35.623 38.601 9.017 1.00 19.37 50 HIS B CA 1
ATOM 1115 C C . HIS B 1 50 ? 35.485 38.717 10.528 1.00 18.84 50 HIS B C 1
ATOM 1116 O O . HIS B 1 50 ? 36.173 39.522 11.156 1.00 18.98 50 HIS B O 1
ATOM 1123 N N . SER B 1 51 ? 34.615 37.904 11.117 1.00 17.90 51 SER B N 1
ATOM 1124 C CA . SER B 1 51 ? 34.422 37.954 12.556 1.00 18.33 51 SER B CA 1
ATOM 1125 C C . SER B 1 51 ? 34.404 36.577 13.196 1.00 18.63 51 SER B C 1
ATOM 1126 O O . SER B 1 51 ? 33.365 36.125 13.680 1.00 17.80 51 SER B O 1
ATOM 1129 N N . PRO B 1 52 ? 35.556 35.887 13.202 1.00 16.71 52 PRO B N 1
ATOM 1130 C CA . PRO B 1 52 ? 35.624 34.552 13.809 1.00 17.44 52 PRO B CA 1
ATOM 1131 C C . PRO B 1 52 ? 35.191 34.617 15.277 1.00 16.77 52 PRO B C 1
ATOM 1132 O O . PRO B 1 52 ? 35.527 35.571 15.984 1.00 19.15 52 PRO B O 1
ATOM 1144 N N . PRO B 1 54 ? 35.108 32.687 19.033 1.00 17.89 54 PRO B N 1
ATOM 1145 C CA . PRO B 1 54 ? 35.631 31.580 19.834 1.00 17.79 54 PRO B CA 1
ATOM 1146 C C . PRO B 1 54 ? 34.440 30.789 20.383 1.00 17.26 54 PRO B C 1
ATOM 1147 O O . PRO B 1 54 ? 33.389 31.365 20.673 1.00 17.47 54 PRO B O 1
ATOM 1151 N N . VAL B 1 55 ? 34.596 29.475 20.496 1.00 15.54 55 VAL B N 1
ATOM 1152 C CA . VAL B 1 55 ? 33.546 28.614 21.029 1.00 14.94 55 VAL B CA 1
ATOM 1153 C C . VAL B 1 55 ? 34.077 27.979 22.307 1.00 15.74 55 VAL B C 1
ATOM 1154 O O . VAL B 1 55 ? 35.020 27.196 22.263 1.00 16.89 55 VAL B O 1
ATOM 1158 N N . ALA B 1 56 ? 33.478 28.324 23.443 1.00 16.25 56 ALA B N 1
ATOM 1159 C CA . ALA B 1 56 ? 33.923 27.772 24.715 1.00 15.91 56 ALA B CA 1
ATOM 1160 C C . ALA B 1 56 ? 33.861 26.255 24.673 1.00 17.32 56 ALA B C 1
ATOM 1161 O O . ALA B 1 56 ? 32.898 25.676 24.167 1.00 15.29 56 ALA B O 1
ATOM 1163 N N . ALA B 1 57 ? 34.891 25.612 25.209 1.00 16.49 57 ALA B N 1
ATOM 1164 C CA . ALA B 1 57 ? 34.939 24.161 25.221 1.00 17.33 57 ALA B CA 1
ATOM 1165 C C . ALA B 1 57 ? 35.847 23.685 26.341 1.00 18.64 57 ALA B C 1
ATOM 1166 O O . ALA B 1 57 ? 36.625 24.463 26.900 1.00 22.54 57 ALA B O 1
ATOM 1168 N N . LYS B 1 58 ? 35.730 22.407 26.676 1.00 17.74 58 LYS B N 1
ATOM 1169 C CA . LYS B 1 58 ? 36.563 21.812 27.710 1.00 17.91 58 LYS B CA 1
ATOM 1170 C C . LYS B 1 58 ? 37.264 20.605 27.107 1.00 18.22 58 LYS B C 1
ATOM 1171 O O . LYS B 1 58 ? 36.726 19.939 26.219 1.00 18.19 58 LYS B O 1
ATOM 1177 N N . VAL B 1 59 ? 38.478 20.342 27.571 1.00 15.96 59 VAL B N 1
ATOM 1178 C CA . VAL B 1 59 ? 39.246 19.218 27.065 1.00 18.01 59 VAL B CA 1
ATOM 1179 C C . VAL B 1 59 ? 39.381 18.149 28.132 1.00 17.18 59 VAL B C 1
ATOM 1180 O O . VAL B 1 59 ? 39.655 18.449 29.296 1.00 17.91 59 VAL B O 1
ATOM 1184 N N . ALA B 1 60 ? 39.175 16.899 27.731 1.00 15.39 60 ALA B N 1
ATOM 1185 C CA . ALA B 1 60 ? 39.296 15.787 28.656 1.00 15.16 60 ALA B CA 1
ATOM 1186 C C . ALA B 1 60 ? 40.140 14.677 28.047 1.00 14.88 60 ALA B C 1
ATOM 1187 O O . ALA B 1 60 ? 40.236 14.545 26.825 1.00 14.21 60 ALA B O 1
ATOM 1189 N N . PRO B 1 61 ? 40.787 13.872 28.894 1.00 14.23 61 PRO B N 1
ATOM 1190 C CA . PRO B 1 61 ? 41.602 12.782 28.358 1.00 14.44 61 PRO B CA 1
ATOM 1191 C C . PRO B 1 61 ? 40.685 11.732 27.740 1.00 14.71 61 PRO B C 1
ATOM 1192 O O . PRO B 1 61 ? 39.554 11.544 28.189 1.00 14.68 61 PRO B O 1
ATOM 1196 N N . GLY B 1 62 ? 41.164 11.056 26.703 1.00 15.07 62 GLY B N 1
ATOM 1197 C CA . GLY B 1 62 ? 40.342 10.044 26.072 1.00 16.73 62 GLY B CA 1
ATOM 1198 C C . GLY B 1 62 ? 40.421 8.709 26.782 1.00 17.64 62 GLY B C 1
ATOM 1199 O O . GLY B 1 62 ? 41.219 8.533 27.702 1.00 20.09 62 GLY B O 1
ATOM 1200 N N . ALA B 1 63 ? 39.575 7.771 26.368 1.00 19.40 63 ALA B N 1
ATOM 1201 C CA . ALA B 1 63 ? 39.586 6.434 26.948 1.00 22.01 63 ALA B CA 1
ATOM 1202 C C . ALA B 1 63 ? 40.924 5.829 26.530 1.00 22.23 63 ALA B C 1
ATOM 1203 O O . ALA B 1 63 ? 41.567 5.100 27.287 1.00 24.89 63 ALA B O 1
ATOM 1205 N N . ASP B 1 64 ? 41.333 6.147 25.309 1.00 21.50 64 ASP B N 1
ATOM 1206 C CA . ASP B 1 64 ? 42.608 5.691 24.774 1.00 22.64 64 ASP B CA 1
ATOM 1207 C C . ASP B 1 64 ? 43.613 6.764 25.192 1.00 21.26 64 ASP B C 1
ATOM 1208 O O . ASP B 1 64 ? 43.414 7.946 24.916 1.00 19.61 64 ASP B O 1
ATOM 1213 N N . PRO B 1 65 ? 44.703 6.367 25.867 1.00 20.52 65 PRO B N 1
ATOM 1214 C CA . PRO B 1 65 ? 45.733 7.307 26.323 1.00 21.24 65 PRO B CA 1
ATOM 1215 C C . PRO B 1 65 ? 46.374 8.147 25.219 1.00 19.48 65 PRO B C 1
ATOM 1216 O O . PRO B 1 65 ? 47.034 9.146 25.503 1.00 19.92 65 PRO B O 1
ATOM 1220 N N . LYS B 1 66 ? 46.190 7.741 23.966 1.00 17.26 66 LYS B N 1
ATOM 1221 C CA . LYS B 1 66 ? 46.766 8.481 22.850 1.00 17.52 66 LYS B CA 1
ATOM 1222 C C . LYS B 1 66 ? 45.782 9.496 22.283 1.00 17.36 66 LYS B C 1
ATOM 1223 O O . LYS B 1 66 ? 46.063 10.155 21.284 1.00 16.89 66 LYS B O 1
ATOM 1229 N N . SER B 1 67 ? 44.635 9.644 22.938 1.00 17.67 67 SER B N 1
ATOM 1230 C CA . SER B 1 67 ? 43.629 10.578 22.448 1.00 17.17 67 SER B CA 1
ATOM 1231 C C . SER B 1 67 ? 43.128 11.565 23.490 1.00 17.79 67 SER B C 1
ATOM 1232 O O . SER B 1 67 ? 43.347 11.403 24.690 1.00 16.12 67 SER B O 1
ATOM 1243 N N . VAL B 1 69 ? 39.630 14.493 24.051 1.00 15.82 69 VAL B N 1
ATOM 1244 C CA . VAL B 1 69 ? 38.341 14.895 23.524 1.00 17.30 69 VAL B CA 1
ATOM 1245 C C . VAL B 1 69 ? 38.019 16.333 23.869 1.00 16.05 69 VAL B C 1
ATOM 1246 O O . VAL B 1 69 ? 38.341 16.813 24.957 1.00 18.66 69 VAL B O 1
ATOM 1250 N N . ILE B 1 70 ? 37.391 17.015 22.922 1.00 15.63 70 ILE B N 1
ATOM 1251 C CA . ILE B 1 70 ? 36.985 18.396 23.105 1.00 15.53 70 ILE B CA 1
ATOM 1252 C C . ILE B 1 70 ? 35.467 18.375 23.216 1.00 16.05 70 ILE B C 1
ATOM 1253 O O . ILE B 1 70 ? 34.782 17.900 22.312 1.00 16.61 70 ILE B O 1
ATOM 1258 N N . ILE B 1 71 ? 34.939 18.874 24.326 1.00 15.01 71 ILE B N 1
ATOM 1259 C CA . ILE B 1 71 ? 33.498 18.897 24.514 1.00 15.93 71 ILE B CA 1
ATOM 1260 C C . ILE B 1 71 ? 33.070 20.357 24.493 1.00 16.50 71 ILE B C 1
ATOM 1261 O O . ILE B 1 71 ? 33.442 21.128 25.373 1.00 16.12 71 ILE B O 1
ATOM 1266 N N . PRO B 1 72 ? 32.298 20.763 23.474 1.00 16.40 72 PRO B N 1
ATOM 1267 C CA . PRO B 1 72 ? 31.867 22.160 23.414 1.00 17.33 72 PRO B CA 1
ATOM 1268 C C . PRO B 1 72 ? 30.948 22.523 24.573 1.00 18.25 72 PRO B C 1
ATOM 1269 O O . PRO B 1 72 ? 30.165 21.693 25.038 1.00 17.93 72 PRO B O 1
ATOM 1273 N N . ARG B 1 73 ? 31.056 23.763 25.041 1.00 15.31 73 ARG B N 1
ATOM 1274 C CA . ARG B 1 73 ? 30.217 24.234 26.135 1.00 17.02 73 ARG B CA 1
ATOM 1275 C C . ARG B 1 73 ? 29.020 25.006 25.598 1.00 16.88 73 ARG B C 1
ATOM 1276 O O . ARG B 1 73 ? 28.237 25.567 26.361 1.00 15.87 73 ARG B O 1
ATOM 1284 N N . GLU B 1 74 ? 28.888 25.043 24.277 1.00 16.87 74 GLU B N 1
ATOM 1285 C CA . GLU B 1 74 ? 27.764 25.718 23.642 1.00 18.22 74 GLU B CA 1
ATOM 1286 C C . GLU B 1 74 ? 27.296 24.898 22.451 1.00 19.17 74 GLU B C 1
ATOM 1287 O O . GLU B 1 74 ? 27.998 23.996 21.995 1.00 19.62 74 GLU B O 1
ATOM 1293 N N . PRO B 1 75 ? 26.080 25.168 21.957 1.00 19.11 75 PRO B N 1
ATOM 1294 C CA . PRO B 1 75 ? 25.591 24.412 20.804 1.00 19.36 75 PRO B CA 1
ATOM 1295 C C . PRO B 1 75 ? 26.468 24.779 19.610 1.00 19.49 75 PRO B C 1
ATOM 1296 O O . PRO B 1 75 ? 27.119 25.824 19.614 1.00 21.28 75 PRO B O 1
ATOM 1300 N N . LEU B 1 76 ? 26.494 23.920 18.600 1.00 19.09 76 LEU B N 1
ATOM 1301 C CA . LEU B 1 76 ? 27.279 24.186 17.403 1.00 18.14 76 LEU B CA 1
ATOM 1302 C C . LEU B 1 76 ? 26.342 24.383 16.213 1.00 18.62 76 LEU B C 1
ATOM 1303 O O . LEU B 1 76 ? 25.918 23.411 15.582 1.00 21.62 76 LEU B O 1
ATOM 1308 N N . PRO B 1 77 ? 26.007 25.644 15.893 1.00 18.33 77 PRO B N 1
ATOM 1309 C CA . PRO B 1 77 ? 25.116 25.956 14.769 1.00 18.90 77 PRO B CA 1
ATOM 1310 C C . PRO B 1 77 ? 25.758 25.551 13.449 1.00 16.80 77 PRO B C 1
ATOM 1311 O O . PRO B 1 77 ? 26.980 25.392 13.370 1.00 17.06 77 PRO B O 1
ATOM 1315 N N . ALA B 1 78 ? 24.944 25.377 12.413 1.00 16.04 78 ALA B N 1
ATOM 1316 C CA . ALA B 1 78 ? 25.495 25.035 11.111 1.00 15.77 78 ALA B CA 1
ATOM 1317 C C . ALA B 1 78 ? 26.471 26.155 10.777 1.00 15.39 78 ALA B C 1
ATOM 1318 O O . ALA B 1 78 ? 26.153 27.339 10.940 1.00 16.65 78 ALA B O 1
ATOM 1320 N N . GLY B 1 79 ? 27.658 25.775 10.324 1.00 15.03 79 GLY B N 1
ATOM 1321 C CA . GLY B 1 79 ? 28.678 26.750 9.988 1.00 15.46 79 GLY B CA 1
ATOM 1322 C C . GLY B 1 79 ? 30.030 26.071 9.877 1.00 15.40 79 GLY B C 1
ATOM 1323 O O . GLY B 1 79 ? 30.116 24.844 9.913 1.00 16.91 79 GLY B O 1
ATOM 1324 N N . THR B 1 80 ? 31.085 26.872 9.759 1.00 14.76 80 THR B N 1
ATOM 1325 C CA . THR B 1 80 ? 32.441 26.358 9.613 1.00 15.10 80 THR B CA 1
ATOM 1326 C C . THR B 1 80 ? 33.225 26.539 10.907 1.00 14.17 80 THR B C 1
ATOM 1327 O O . THR B 1 80 ? 33.144 27.588 11.548 1.00 14.03 80 THR B O 1
ATOM 1331 N N . TYR B 1 81 ? 33.992 25.514 11.270 1.00 12.80 81 TYR B N 1
ATOM 1332 C CA . TYR B 1 81 ? 34.768 25.534 12.504 1.00 13.21 81 TYR B CA 1
ATOM 1333 C C . TYR B 1 81 ? 36.226 25.171 12.327 1.00 13.67 81 TYR B C 1
ATOM 1334 O O . TYR B 1 81 ? 36.574 24.345 11.493 1.00 15.63 81 TYR B O 1
ATOM 1343 N N . ARG B 1 82 ? 37.074 25.787 13.137 1.00 13.51 82 ARG B N 1
ATOM 1344 C CA . ARG B 1 82 ? 38.491 25.484 13.095 1.00 14.14 82 ARG B CA 1
ATOM 1345 C C . ARG B 1 82 ? 38.917 24.939 14.447 1.00 14.31 82 ARG B C 1
ATOM 1346 O O . ARG B 1 82 ? 38.581 25.499 15.489 1.00 14.02 82 ARG B O 1
ATOM 1354 N N . VAL B 1 83 ? 39.638 23.825 14.420 1.00 14.26 83 VAL B N 1
ATOM 1355 C CA . VAL B 1 83 ? 40.141 23.210 15.637 1.00 14.73 83 VAL B CA 1
ATOM 1356 C C . VAL B 1 83 ? 41.642 23.471 15.699 1.00 14.50 83 VAL B C 1
ATOM 1357 O O . VAL B 1 83 ? 42.360 23.178 14.749 1.00 15.98 83 VAL B O 1
ATOM 1361 N N . ASP B 1 84 ? 42.104 24.061 16.795 1.00 15.19 84 ASP B N 1
ATOM 1362 C CA . ASP B 1 84 ? 43.532 24.310 16.981 1.00 15.70 84 ASP B CA 1
ATOM 1363 C C . ASP B 1 84 ? 43.939 23.395 18.125 1.00 17.39 84 ASP B C 1
ATOM 1364 O O . ASP B 1 84 ? 43.310 23.411 19.183 1.00 20.31 84 ASP B O 1
ATOM 1369 N N . TRP B 1 85 ? 44.972 22.587 17.921 1.00 15.43 85 TRP B N 1
ATOM 1370 C CA . TRP B 1 85 ? 45.394 21.671 18.971 1.00 14.62 85 TRP B CA 1
ATOM 1371 C C . TRP B 1 85 ? 46.866 21.778 19.343 1.00 15.49 85 TRP B C 1
ATOM 1372 O O . TRP B 1 85 ? 47.690 22.267 18.565 1.00 16.33 85 TRP B O 1
ATOM 1383 N N . ARG B 1 86 ? 47.165 21.321 20.556 1.00 15.68 86 ARG B N 1
ATOM 1384 C CA . ARG B 1 86 ? 48.509 21.332 21.122 1.00 17.11 86 ARG B CA 1
ATOM 1385 C C . ARG B 1 86 ? 48.659 19.956 21.763 1.00 15.80 86 ARG B C 1
ATOM 1386 O O . ARG B 1 86 ? 47.916 19.614 22.686 1.00 16.10 86 ARG B O 1
ATOM 1394 N N . ALA B 1 87 ? 49.596 19.160 21.262 1.00 16.24 87 ALA B N 1
ATOM 1395 C CA . ALA B 1 87 ? 49.803 17.819 21.788 1.00 16.68 87 ALA B CA 1
ATOM 1396 C C . ALA B 1 87 ? 51.230 17.631 22.285 1.00 17.75 87 ALA B C 1
ATOM 1397 O O . ALA B 1 87 ? 52.189 17.996 21.603 1.00 18.59 87 ALA B O 1
ATOM 1399 N N . VAL B 1 88 ? 51.357 17.057 23.478 1.00 16.78 88 VAL B N 1
ATOM 1400 C CA . VAL B 1 88 ? 52.661 16.817 24.087 1.00 18.59 88 VAL B CA 1
ATOM 1401 C C . VAL B 1 88 ? 52.767 15.374 24.557 1.00 20.78 88 VAL B C 1
ATOM 1402 O O . VAL B 1 88 ? 51.822 14.831 25.126 1.00 20.68 88 VAL B O 1
ATOM 1406 N N . SER B 1 89 ? 53.915 14.751 24.301 1.00 21.89 89 SER B N 1
ATOM 1407 C CA . SER B 1 89 ? 54.152 13.376 24.723 1.00 24.85 89 SER B CA 1
ATOM 1408 C C . SER B 1 89 ? 55.177 13.401 25.853 1.00 25.81 89 SER B C 1
ATOM 1409 O O . SER B 1 89 ? 55.549 14.472 26.333 1.00 24.70 89 SER B O 1
ATOM 1412 N N . SER B 1 90 ? 55.635 12.227 26.275 1.00 27.92 90 SER B N 1
ATOM 1413 C CA . SER B 1 90 ? 56.616 12.135 27.354 1.00 29.87 90 SER B CA 1
ATOM 1414 C C . SER B 1 90 ? 57.883 12.942 27.064 1.00 30.45 90 SER B C 1
ATOM 1415 O O . SER B 1 90 ? 58.559 13.396 27.988 1.00 31.39 90 SER B O 1
ATOM 1418 N N . ASP B 1 91 ? 58.205 13.111 25.784 1.00 31.03 91 ASP B N 1
ATOM 1419 C CA . ASP B 1 91 ? 59.388 13.870 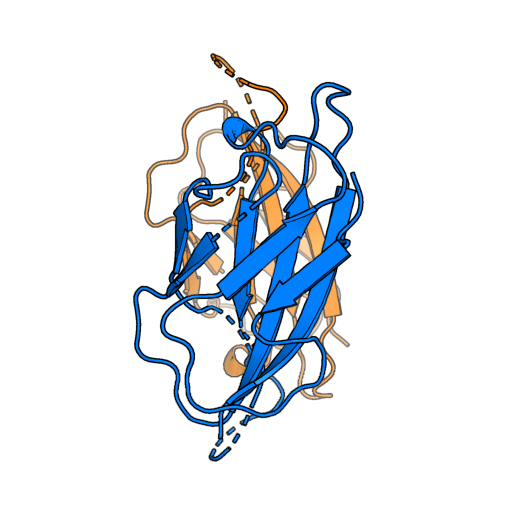25.383 1.00 30.96 91 ASP B CA 1
ATOM 1420 C C . ASP B 1 91 ? 59.253 15.323 25.818 1.00 28.78 91 ASP B C 1
ATOM 1421 O O . ASP B 1 91 ? 60.230 16.073 25.841 1.00 26.64 91 ASP B O 1
ATOM 1426 N N . THR B 1 92 ? 58.027 15.712 26.151 1.00 26.63 92 THR B N 1
ATOM 1427 C CA . THR B 1 92 ? 57.727 17.062 26.606 1.00 25.21 92 THR B CA 1
ATOM 1428 C C . THR B 1 92 ? 58.013 18.150 25.572 1.00 26.28 92 THR B C 1
ATOM 1429 O O . THR B 1 92 ? 58.628 19.170 25.883 1.00 28.34 92 THR B O 1
ATOM 1433 N N . HIS B 1 93 ? 57.582 17.927 24.337 1.00 25.35 93 HIS B N 1
ATOM 1434 C CA . HIS B 1 93 ? 57.765 18.930 23.298 1.00 25.43 93 HIS B CA 1
ATOM 1435 C C . HIS B 1 93 ? 56.427 19.190 22.628 1.00 24.87 93 HIS B C 1
ATOM 1436 O O . HIS B 1 93 ? 55.863 18.307 21.987 1.00 25.04 93 HIS B O 1
ATOM 1443 N N . PRO B 1 94 ? 55.901 20.413 22.768 1.00 25.63 94 PRO B N 1
ATOM 1444 C CA . PRO B 1 94 ? 54.612 20.739 22.154 1.00 24.47 94 PRO B CA 1
ATOM 1445 C C . PRO B 1 94 ? 54.606 20.668 20.629 1.00 23.48 94 PRO B C 1
ATOM 1446 O O . PRO B 1 94 ? 55.524 21.151 19.965 1.00 25.10 94 PRO B O 1
ATOM 1450 N N . ILE B 1 95 ? 53.567 20.042 20.089 1.00 21.45 95 ILE B N 1
ATOM 1451 C CA . ILE B 1 95 ? 53.379 19.927 18.649 1.00 20.28 95 ILE B CA 1
ATOM 1452 C C . ILE B 1 95 ? 52.001 20.535 18.431 1.00 19.49 95 ILE B C 1
ATOM 1453 O O . ILE B 1 95 ? 51.060 20.209 19.148 1.00 18.88 95 ILE B O 1
ATOM 1458 N N . THR B 1 96 ? 51.889 21.437 17.464 1.00 20.19 96 THR B N 1
ATOM 1459 C CA . THR B 1 96 ? 50.612 22.085 17.201 1.00 19.94 96 THR B CA 1
ATOM 1460 C C . THR B 1 96 ? 50.129 21.871 15.783 1.00 19.05 96 THR B C 1
ATOM 1461 O O . THR B 1 96 ? 50.910 21.577 14.881 1.00 20.28 96 THR B O 1
ATOM 1465 N N . GLY B 1 97 ? 48.824 22.021 15.600 1.00 17.36 97 GLY B N 1
ATOM 1466 C CA . GLY B 1 97 ? 48.243 21.853 14.286 1.00 17.14 97 GLY B CA 1
ATOM 1467 C C . GLY B 1 97 ? 46.836 22.396 14.309 1.00 15.14 97 GLY B C 1
ATOM 1468 O O . GLY B 1 97 ? 46.346 22.846 15.347 1.00 15.61 97 GLY B O 1
ATOM 1469 N N . ASN B 1 98 ? 46.181 22.363 13.158 1.00 17.47 98 ASN B N 1
ATOM 1470 C CA . ASN B 1 98 ? 44.818 22.847 13.071 1.00 17.50 98 ASN B CA 1
ATOM 1471 C C . ASN B 1 98 ? 44.151 22.244 11.853 1.00 17.84 98 ASN B C 1
ATOM 1472 O O . ASN B 1 98 ? 44.817 21.786 10.923 1.00 18.05 98 ASN B O 1
ATOM 1477 N N . TYR B 1 99 ? 42.827 22.215 11.877 1.00 15.78 99 TYR B N 1
ATOM 1478 C CA . TYR B 1 99 ? 42.072 21.706 10.749 1.00 15.21 99 TYR B CA 1
ATOM 1479 C C . TYR B 1 99 ? 40.681 22.291 10.823 1.00 15.56 99 TYR B C 1
ATOM 1480 O O . TYR B 1 99 ? 40.262 22.813 11.863 1.00 15.75 99 TYR B O 1
ATOM 1489 N N . THR B 1 100 ? 39.963 22.213 9.715 1.00 16.51 100 THR B N 1
ATOM 1490 C CA . THR B 1 100 ? 38.626 22.770 9.652 1.00 17.73 100 THR B CA 1
ATOM 1491 C C . THR B 1 100 ? 37.591 21.718 9.271 1.00 17.32 100 THR B C 1
ATOM 1492 O O . THR B 1 100 ? 37.901 20.734 8.596 1.00 18.13 100 THR B O 1
ATOM 1496 N N . PHE B 1 101 ? 36.369 21.906 9.754 1.00 15.89 101 PHE B N 1
ATOM 1497 C CA . PHE B 1 101 ? 35.264 21.024 9.410 1.00 15.47 101 PHE B CA 1
ATOM 1498 C C . PHE B 1 101 ? 33.998 21.868 9.430 1.00 15.81 101 PHE B C 1
ATOM 1499 O O . PHE B 1 101 ? 33.969 22.958 10.007 1.00 15.32 101 PHE B O 1
ATOM 1507 N N . THR B 1 102 ? 32.956 21.380 8.776 1.00 14.73 102 THR B N 1
ATOM 1508 C CA . THR B 1 102 ? 31.713 22.116 8.725 1.00 15.27 102 THR B CA 1
ATOM 1509 C C . THR B 1 102 ? 30.575 21.329 9.338 1.00 14.69 102 THR B C 1
ATOM 1510 O O . THR B 1 102 ? 30.541 20.099 9.265 1.00 14.96 102 THR B O 1
ATOM 1514 N N . VAL B 1 103 ? 29.652 22.053 9.959 1.00 15.21 103 VAL B N 1
ATOM 1515 C CA . VAL B 1 103 ? 28.470 21.455 10.558 1.00 15.81 103 VAL B CA 1
ATOM 1516 C C . VAL B 1 103 ? 27.309 21.816 9.644 1.00 17.20 103 VAL B C 1
ATOM 1517 O O . VAL B 1 103 ? 27.158 22.975 9.254 1.00 16.87 103 VAL B O 1
ATOM 1521 N N . LYS B 1 104 ? 26.505 20.826 9.279 1.00 20.67 104 LYS B N 1
ATOM 1522 C CA . LYS B 1 104 ? 25.356 21.084 8.425 1.00 27.20 104 LYS B CA 1
ATOM 1523 C C . LYS B 1 104 ? 24.117 20.398 8.981 1.00 31.29 104 LYS B C 1
ATOM 1524 O O . LYS B 1 104 ? 24.236 19.741 10.040 1.00 33.34 104 LYS B O 1
#

Secondary structure (DSSP, 8-state):
--EEEEESPTT-EESPPS-BEEEESS---GGG-EEEE------TT---B-EEE---SSTT--EEESS---SEEEEEEEEE--TT---EEEEEEEEE-/---EEEEESPTT-EESPPSSBEEEESS---GGG-EEEE------TT---B-EEE---SSTT--EEESS---SEEEEEEEEE--TT---EEEEEEEEE-

Radius of gyration: 18.35 Å; Cα contacts (8 Å, |Δi|>4): 462; chains: 2; bounding box: 35×51×37 Å

B-factor: mean 22.82, std 7.58, range [11.87, 53.17]

Organism: Escherichia coli (NCBI:txid562)

Nearest PDB structures (foldseek):
  1lyq-assembly1_A  TM=9.453E-01  e=6.176E-15  Escherichia coli
  6nfs-assembly1_A  TM=8.515E-01  e=5.644E-11  Pseudomonas fluorescens
  6nfr-assembly1_A  TM=8.550E-01  e=9.458E-11  Pseudomonas fluorescens
  6nfq-assembly1_A  TM=8.391E-01  e=7.519E-11  Pseudomonas fluorescens
  7bk5-assembly1_AAA  TM=8.363E-01  e=1.260E-10  Pseudomonas [fluorescens] SBW25

Foldseek 3Di:
DAFPAKVVGFAEEEAFDQKIKTAADAFFPVVLKDKFKKAWPPDRPDMGFAWDDDQDPDRRMIIGTPDTDPFIKMKMKIWTAHPVRDIDIDMGMYTHD/DKDFPAKVVGFAEEEAFDQKIKTAIDAQFPVVQKDKFKKAWPPDRPDMGFAWDDDQDPDRRMIIGTPDGDPFIKMKMWIWTAHPVGDTDIDMGMYTHD

InterPro domains:
  IPR007348 CopC domain [PF04234] (24-125)
  IPR014755 Copper resistance protein CopC/internalin, immunoglobulin-like [G3DSA:2.60.40.1220] (23-126)
  IPR014756 Immunoglobulin E-set [SSF81296] (23-126)
  IPR032694 Copper transport protein C/D [PTHR34820] (13-125)
  IPR047685 Copper resistance protein CopC-like [NF033814] (17-126)

Sequence (195 aa):
PELKSSVPQADSAVAAPEKIQLNFSENLTVKFSGAKLTTGKGSSHSPPVAAKVAPGADPKSVIIPREPLPAGTYRVDWRAVSSDTHPITGNYTFTVKHPELKSSVPQADSAVAAPEKIQLNFSENLTVKFSGAKLTTGKGSSHSPPVAAKVAPGADPKSVIIPREPLPAGTYRVDWRAVSSDTHPITGNYTFTVK